Protein AF-A0A351J5S6-F1 (afdb_monomer)

Foldseek 3Di:
DVVVVVVVVVLVVVLVVLLVVQVVVLVVLQVVLVVVCVVFFDDFPDKDFDDLVLQLVVVVLQVVVQVVVLVVVLVVQLVCLCVPVPPNSDSVVSVVVSVSNVVSVVVLVVLSSVDTWMKTHTLFWIAIHDGFDLGQDPPNFGDPDGLGHTDGLLQFPDWDDDPQWIWTHGPRGTNIDRCHPVSVVCVVSNVNSNVVVVVVVVVVVVVVVVVVVVVVVVVVVVVPPD

Radius of gyration: 24.09 Å; Cα contacts (8 Å, |Δi|>4): 253; chains: 1; bounding box: 54×67×64 Å

Mean predicted aligned error: 10.76 Å

Sequence (226 aa):
MNNVVGVIQALLFTNLMLFTMFSILSFLINTFGRLRARSKASTPLFEWRPTGREWRTYLKGKSRSYLLSFLLFLAIFVVLSALFGGKEGSIWSSLTMVASLIPGVVFYVLAVILSPNKYTIYPEGITSFGWLYYNTSRKGEVITEAKVGFQPWTKFSGYQWDGDILLLKTQFAFTEIVAGQHKGRVRDLLRECLKEASKSKQRSNKQQKIESDQVNSDTGNSDQKS

Solvent-accessible surface area (backbone atoms only — not comparable to full-atom values): 12300 Å² total; per-residue (Å²): 113,71,69,60,54,51,52,52,50,50,45,51,49,53,20,49,49,53,38,48,52,56,49,50,51,20,50,50,47,33,48,54,16,48,54,53,31,66,76,68,40,70,74,71,76,46,74,50,60,37,51,71,65,55,42,42,52,54,49,59,79,37,45,68,36,42,49,51,52,49,53,50,51,50,50,53,49,48,51,50,36,64,75,68,36,68,100,74,38,45,72,65,56,46,50,50,55,54,62,56,40,46,63,24,51,51,52,46,52,48,52,46,60,75,41,58,45,38,39,36,38,31,71,51,25,40,32,28,40,49,68,76,69,82,57,52,47,98,76,81,47,69,50,83,70,77,78,52,20,56,43,50,51,82,62,45,83,48,72,50,76,58,87,48,30,42,35,36,30,43,94,71,39,66,49,75,42,72,40,41,95,43,38,66,63,53,52,57,52,48,53,52,31,50,56,50,42,52,53,51,53,54,51,52,55,50,51,54,48,52,54,54,53,48,54,54,55,57,61,62,60,61,76,77,71,127

Nearest PDB structures (foldseek):
  5mv9-assembly1_A  TM=6.446E-01  e=3.600E-02  Homo sapiens
  5ejr-assembly1_A  TM=7.137E-01  e=6.360E-02  Dictyostelium discoideum

Structure (mmCIF, N/CA/C/O backbone):
data_AF-A0A351J5S6-F1
#
_entry.id   AF-A0A351J5S6-F1
#
loop_
_atom_site.group_PDB
_atom_site.id
_atom_site.type_symbol
_atom_site.label_atom_id
_atom_site.label_alt_id
_atom_site.label_comp_id
_atom_site.label_asym_id
_atom_site.label_entity_id
_atom_site.label_seq_id
_atom_site.pdbx_PDB_ins_code
_atom_site.Cartn_x
_atom_site.Cartn_y
_atom_site.Cartn_z
_atom_site.occupancy
_atom_site.B_iso_or_equiv
_atom_site.auth_seq_id
_atom_site.auth_comp_id
_atom_site.auth_asym_id
_atom_site.auth_atom_id
_atom_site.pdbx_PDB_model_num
ATOM 1 N N . MET A 1 1 ? 33.616 -3.921 -30.711 1.00 47.75 1 MET A N 1
ATOM 2 C CA . MET A 1 1 ? 33.206 -4.590 -29.451 1.00 47.75 1 MET A CA 1
ATOM 3 C C . MET A 1 1 ? 33.126 -3.640 -28.252 1.00 47.75 1 MET A C 1
ATOM 5 O O . MET A 1 1 ? 32.153 -3.749 -27.519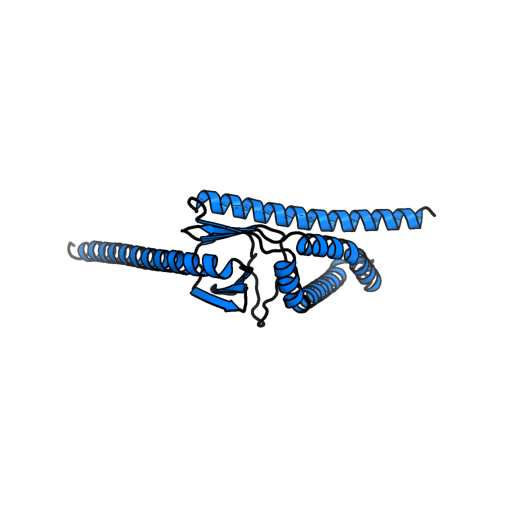 1.00 47.75 1 MET A O 1
ATOM 9 N N . ASN A 1 2 ? 34.032 -2.664 -28.084 1.00 59.91 2 ASN A N 1
ATOM 10 C CA . ASN A 1 2 ? 34.023 -1.742 -26.926 1.00 59.91 2 ASN A CA 1
ATOM 11 C C . ASN A 1 2 ? 32.751 -0.877 -26.782 1.00 59.91 2 ASN A C 1
ATOM 13 O O . ASN A 1 2 ? 32.270 -0.696 -25.668 1.00 59.91 2 ASN A O 1
ATOM 17 N N . ASN A 1 3 ? 32.145 -0.421 -27.885 1.00 67.62 3 ASN A N 1
ATOM 18 C CA . ASN A 1 3 ? 30.934 0.414 -27.816 1.00 67.62 3 ASN A CA 1
ATOM 19 C C . ASN A 1 3 ? 29.686 -0.359 -27.361 1.00 67.62 3 ASN A C 1
ATOM 21 O O . ASN A 1 3 ? 28.855 0.188 -26.648 1.00 67.62 3 ASN A O 1
ATOM 25 N N . VAL A 1 4 ? 29.561 -1.640 -27.724 1.00 69.94 4 VAL A N 1
ATOM 26 C CA . VAL A 1 4 ? 28.407 -2.469 -27.329 1.00 69.94 4 VAL A CA 1
ATOM 27 C C . VAL A 1 4 ? 28.467 -2.790 -25.836 1.00 69.94 4 VAL A C 1
ATOM 29 O O . VAL A 1 4 ? 27.462 -2.675 -25.142 1.00 69.94 4 VAL A O 1
ATOM 32 N N . VAL A 1 5 ? 29.657 -3.120 -25.323 1.00 74.44 5 VAL A N 1
ATOM 33 C CA . VAL A 1 5 ? 29.869 -3.364 -23.889 1.00 74.44 5 VAL A CA 1
ATOM 34 C C . VAL A 1 5 ? 29.606 -2.095 -23.073 1.00 74.44 5 VAL A C 1
ATOM 36 O O . VAL A 1 5 ? 28.913 -2.168 -22.061 1.00 74.44 5 VAL A O 1
ATOM 39 N N . GLY A 1 6 ? 30.073 -0.931 -23.542 1.00 71.12 6 GLY A N 1
ATOM 40 C CA . GLY A 1 6 ? 29.815 0.355 -22.886 1.00 71.12 6 GLY A CA 1
ATOM 41 C C . GLY A 1 6 ? 28.328 0.718 -22.829 1.00 71.12 6 GLY A C 1
ATOM 42 O O . GLY A 1 6 ? 27.836 1.139 -21.784 1.00 71.12 6 GLY A O 1
ATOM 43 N N . VAL A 1 7 ? 27.580 0.477 -23.912 1.00 71.69 7 VAL A N 1
ATOM 44 C CA . VAL A 1 7 ? 26.121 0.679 -23.932 1.00 71.69 7 VAL A CA 1
ATOM 45 C C . VAL A 1 7 ? 25.422 -0.273 -22.959 1.00 71.69 7 VAL A C 1
ATOM 47 O O . VAL A 1 7 ? 24.596 0.170 -22.168 1.00 71.69 7 VAL A O 1
ATOM 50 N N . ILE A 1 8 ? 25.775 -1.562 -22.947 1.00 74.94 8 ILE A N 1
ATOM 51 C CA . ILE A 1 8 ? 25.185 -2.540 -22.017 1.00 74.94 8 ILE A CA 1
ATOM 52 C C . ILE A 1 8 ? 25.457 -2.152 -20.555 1.00 74.94 8 ILE A C 1
ATOM 54 O O . ILE A 1 8 ? 24.548 -2.213 -19.728 1.00 74.94 8 ILE A O 1
ATOM 58 N N . GLN A 1 9 ? 26.677 -1.713 -20.234 1.00 75.06 9 GLN A N 1
ATOM 59 C CA . GLN A 1 9 ? 27.033 -1.248 -18.890 1.00 75.06 9 GLN A CA 1
ATOM 60 C C . GLN A 1 9 ? 26.247 -0.001 -18.481 1.00 75.06 9 GLN A C 1
ATOM 62 O O . GLN A 1 9 ? 25.715 0.036 -17.372 1.00 75.06 9 GLN A O 1
ATOM 67 N N . ALA A 1 10 ? 26.123 0.986 -19.373 1.00 74.94 10 ALA A N 1
ATOM 68 C CA . ALA A 1 10 ? 25.328 2.182 -19.116 1.00 74.94 10 ALA A CA 1
ATOM 69 C C . ALA A 1 10 ? 23.858 1.821 -18.850 1.00 74.94 10 ALA A C 1
ATOM 71 O O . ALA A 1 10 ? 23.283 2.268 -17.861 1.00 74.94 10 ALA A O 1
ATOM 72 N N . LEU A 1 11 ? 23.273 0.934 -19.662 1.00 75.19 11 LEU A N 1
ATOM 73 C CA . LEU A 1 11 ? 21.899 0.465 -19.480 1.00 75.19 11 LEU A CA 1
ATOM 74 C C . LEU A 1 11 ? 21.694 -0.268 -18.154 1.00 75.19 11 LEU A C 1
ATOM 76 O O . LEU A 1 11 ? 20.723 0.006 -17.445 1.00 75.19 11 LEU A O 1
ATOM 80 N N . LEU A 1 12 ? 22.599 -1.178 -17.795 1.00 79.31 12 LEU A N 1
ATOM 81 C CA . LEU A 1 12 ? 22.557 -1.877 -16.510 1.00 79.31 12 LEU A CA 1
ATOM 82 C C . LEU A 1 12 ? 22.627 -0.892 -15.343 1.00 79.31 12 LEU A C 1
ATOM 84 O O . LEU A 1 12 ? 21.813 -0.975 -14.425 1.00 79.31 12 LEU A O 1
ATOM 88 N N . PHE A 1 13 ? 23.554 0.064 -15.401 1.00 80.06 13 PHE A N 1
ATOM 89 C CA . PHE A 1 13 ? 23.731 1.064 -14.355 1.00 80.06 13 PHE A CA 1
ATOM 90 C C . PHE A 1 13 ? 22.500 1.964 -14.208 1.00 80.06 13 PHE A C 1
ATOM 92 O O . PHE A 1 13 ? 22.008 2.148 -13.097 1.00 80.06 13 PHE A O 1
ATOM 99 N N . THR A 1 14 ? 21.937 2.468 -15.309 1.00 77.44 14 THR A N 1
ATOM 100 C CA . THR A 1 14 ? 20.732 3.310 -15.274 1.00 77.44 14 THR A CA 1
ATOM 101 C C . THR A 1 14 ? 19.532 2.560 -14.693 1.00 77.44 14 THR A C 1
ATOM 103 O O . THR A 1 14 ? 18.830 3.096 -13.834 1.00 77.44 14 THR A O 1
ATOM 106 N N . ASN A 1 15 ? 19.310 1.305 -15.096 1.00 79.44 15 ASN A N 1
ATOM 107 C CA . ASN A 1 15 ? 18.216 0.494 -14.556 1.00 79.44 15 ASN A CA 1
ATOM 108 C C . ASN A 1 15 ? 18.423 0.149 -13.074 1.00 79.44 15 ASN A C 1
ATOM 110 O O . ASN A 1 15 ? 17.464 0.174 -12.300 1.00 79.44 15 ASN A O 1
ATOM 114 N N . LEU A 1 16 ? 19.666 -0.121 -12.662 1.00 81.44 16 LEU A N 1
ATOM 115 C CA . LEU A 1 16 ? 20.018 -0.350 -11.262 1.00 81.44 16 LEU A CA 1
ATOM 116 C C . LEU A 1 16 ? 19.790 0.907 -10.415 1.00 81.44 16 LEU A C 1
ATOM 118 O O . LEU A 1 16 ? 19.220 0.814 -9.328 1.00 81.44 16 LEU A O 1
ATOM 122 N N . MET A 1 17 ? 20.184 2.080 -10.914 1.00 78.50 17 MET A N 1
ATOM 123 C CA . MET A 1 17 ? 19.957 3.358 -10.238 1.00 78.50 17 MET A CA 1
ATOM 124 C C . MET A 1 17 ? 18.465 3.650 -10.104 1.00 78.50 17 MET A C 1
ATOM 126 O O . MET A 1 17 ? 18.016 3.983 -9.011 1.00 78.50 17 MET A O 1
ATOM 130 N N . LEU A 1 18 ? 17.675 3.439 -11.160 1.00 77.81 18 LEU A N 1
ATOM 131 C CA . LEU A 1 18 ? 16.223 3.614 -11.111 1.00 77.81 18 LEU A CA 1
ATOM 132 C C . LEU A 1 18 ? 15.577 2.695 -10.062 1.00 77.81 18 LEU A C 1
ATOM 134 O O . LEU A 1 18 ? 14.800 3.152 -9.220 1.00 77.81 18 LEU A O 1
ATOM 138 N N . PHE A 1 19 ? 15.935 1.408 -10.071 1.00 78.38 19 PHE A N 1
ATOM 139 C CA . PHE A 1 19 ? 15.466 0.446 -9.075 1.00 78.38 19 PHE A CA 1
ATOM 140 C C . PHE A 1 19 ? 15.864 0.864 -7.654 1.00 78.38 19 PHE A C 1
ATOM 142 O O . PHE A 1 19 ? 15.040 0.833 -6.735 1.00 78.38 19 PHE A O 1
ATOM 149 N N . THR A 1 20 ? 17.110 1.301 -7.474 1.00 79.81 20 THR A N 1
ATOM 150 C CA . THR A 1 20 ? 17.643 1.751 -6.184 1.00 79.81 20 THR A CA 1
ATOM 151 C C . THR A 1 20 ? 16.911 2.996 -5.694 1.00 79.81 20 THR A C 1
ATOM 153 O O . THR A 1 20 ? 16.506 3.038 -4.536 1.00 79.81 20 THR A O 1
ATOM 156 N N . MET A 1 21 ? 16.645 3.973 -6.563 1.00 80.88 21 MET A N 1
ATOM 157 C CA . MET A 1 21 ? 15.895 5.180 -6.212 1.00 80.88 21 MET A CA 1
ATOM 158 C C . MET A 1 21 ? 14.477 4.851 -5.743 1.00 80.88 21 MET A C 1
ATOM 160 O O . MET A 1 21 ? 14.068 5.318 -4.679 1.00 80.88 21 MET A O 1
ATOM 164 N N . PHE A 1 22 ? 13.736 4.008 -6.469 1.00 77.25 22 PHE A N 1
ATOM 165 C CA . PHE A 1 22 ? 12.393 3.609 -6.033 1.00 77.25 22 PHE A CA 1
ATOM 166 C C . PHE A 1 22 ? 12.408 2.763 -4.754 1.00 77.25 22 PHE A C 1
ATOM 168 O O . PHE A 1 22 ? 11.499 2.874 -3.924 1.00 77.25 22 PHE A O 1
ATOM 175 N N . SER A 1 23 ? 13.449 1.951 -4.564 1.00 78.25 23 SER A N 1
ATOM 176 C CA . SER A 1 23 ? 13.655 1.165 -3.345 1.00 78.25 23 SER A CA 1
ATOM 177 C C . SER A 1 23 ? 13.944 2.054 -2.138 1.00 78.25 23 SER A C 1
ATOM 179 O O . SER A 1 23 ? 13.303 1.895 -1.101 1.00 78.25 23 SER A O 1
ATOM 181 N N . ILE A 1 24 ? 14.842 3.034 -2.277 1.00 81.81 24 ILE A N 1
ATOM 182 C CA . ILE A 1 24 ? 15.153 4.021 -1.236 1.00 81.81 24 ILE A CA 1
ATOM 183 C C . ILE A 1 24 ? 13.913 4.853 -0.921 1.00 81.81 24 ILE A C 1
ATOM 185 O O . ILE A 1 24 ? 13.572 5.014 0.247 1.00 81.81 24 ILE A O 1
ATOM 189 N N . LEU A 1 25 ? 13.195 5.335 -1.937 1.00 80.88 25 LEU A N 1
ATOM 190 C CA . LEU A 1 25 ? 11.973 6.107 -1.732 1.00 80.88 25 LEU A CA 1
ATOM 191 C C . LEU A 1 25 ? 10.919 5.287 -0.975 1.00 80.88 25 LEU A C 1
ATOM 193 O O . LEU A 1 25 ? 10.346 5.768 0.004 1.00 80.88 25 LEU A O 1
ATOM 197 N N . SER A 1 26 ? 10.716 4.027 -1.369 1.00 75.88 26 SER A N 1
ATOM 198 C CA . SER A 1 26 ? 9.849 3.097 -0.641 1.00 75.88 26 SER A CA 1
ATOM 199 C C . SER A 1 26 ? 10.321 2.915 0.801 1.00 75.88 26 SER A C 1
ATOM 201 O O . SER A 1 26 ? 9.518 3.017 1.727 1.00 75.88 26 SER A O 1
ATOM 203 N N . PHE A 1 27 ? 11.615 2.683 1.025 1.00 80.25 27 PHE A N 1
ATOM 204 C CA . PHE A 1 27 ? 12.190 2.520 2.359 1.00 80.25 27 PHE A CA 1
ATOM 205 C C . PHE A 1 27 ? 11.984 3.759 3.239 1.00 80.25 27 PHE A C 1
ATOM 207 O O . PHE A 1 27 ? 11.539 3.627 4.380 1.00 80.25 27 PHE A O 1
ATOM 214 N N . LEU A 1 28 ? 12.249 4.958 2.717 1.00 78.88 28 LEU A N 1
ATOM 215 C CA . LEU A 1 28 ? 12.070 6.216 3.438 1.00 78.88 28 LEU A CA 1
ATOM 216 C C . LEU A 1 28 ? 10.604 6.419 3.818 1.00 78.88 28 LEU A C 1
ATOM 218 O O . LEU A 1 28 ? 10.308 6.646 4.988 1.00 78.88 28 LEU A O 1
ATOM 222 N N . ILE A 1 29 ? 9.675 6.252 2.873 1.00 75.44 29 ILE A N 1
ATOM 223 C CA . ILE A 1 29 ? 8.234 6.392 3.135 1.00 75.44 29 ILE A CA 1
ATOM 224 C C . ILE A 1 29 ? 7.770 5.390 4.199 1.00 75.44 29 ILE A C 1
ATOM 226 O O . ILE A 1 29 ? 7.054 5.764 5.129 1.00 75.44 29 ILE A O 1
ATOM 230 N N . ASN A 1 30 ? 8.218 4.133 4.122 1.00 76.06 30 ASN A N 1
ATOM 231 C CA . ASN A 1 30 ? 7.935 3.129 5.149 1.00 76.06 30 ASN A CA 1
ATOM 232 C C . ASN A 1 30 ? 8.512 3.515 6.514 1.00 76.06 30 ASN A C 1
ATOM 234 O O . ASN A 1 30 ? 7.840 3.359 7.533 1.00 76.06 30 ASN A O 1
ATOM 238 N N . THR A 1 31 ? 9.743 4.022 6.542 1.00 77.50 31 THR A N 1
ATOM 239 C CA . THR A 1 31 ? 10.444 4.411 7.770 1.00 77.50 31 THR A CA 1
ATOM 240 C C . THR A 1 31 ? 9.749 5.588 8.441 1.00 77.50 31 THR A C 1
ATOM 242 O O . THR A 1 31 ? 9.393 5.494 9.616 1.00 77.50 31 THR A O 1
ATOM 245 N N . PHE A 1 32 ? 9.441 6.651 7.695 1.00 75.81 32 PHE A N 1
ATOM 246 C CA . PHE A 1 32 ? 8.651 7.777 8.195 1.00 75.81 32 PHE A CA 1
ATOM 247 C C . PHE A 1 32 ? 7.249 7.343 8.627 1.00 75.81 32 PHE A C 1
ATOM 249 O O . PHE A 1 32 ? 6.774 7.749 9.688 1.00 75.81 32 PHE A O 1
ATOM 256 N N . GLY A 1 33 ? 6.609 6.462 7.856 1.00 70.56 33 GLY A N 1
ATOM 257 C CA . GLY A 1 33 ? 5.333 5.854 8.214 1.00 70.56 33 GLY A CA 1
ATOM 258 C C . GLY A 1 33 ? 5.389 5.119 9.555 1.00 70.56 33 GLY A C 1
ATOM 259 O O . GLY A 1 33 ? 4.484 5.265 10.376 1.00 70.56 33 GLY A O 1
ATOM 260 N N . ARG A 1 34 ? 6.478 4.383 9.809 1.00 73.06 34 ARG A N 1
ATOM 261 C CA . ARG A 1 34 ? 6.702 3.623 11.045 1.00 73.06 34 ARG A CA 1
ATOM 262 C C . ARG A 1 34 ? 6.996 4.528 12.233 1.00 73.06 34 ARG A C 1
ATOM 264 O O . ARG A 1 34 ? 6.462 4.293 13.312 1.00 73.06 34 ARG A O 1
ATOM 271 N N . LEU A 1 35 ? 7.821 5.554 12.040 1.00 76.62 35 LEU A N 1
ATOM 272 C CA . LEU A 1 35 ? 8.129 6.545 13.071 1.00 76.62 35 LEU A CA 1
ATOM 273 C C . LEU A 1 35 ? 6.868 7.309 13.485 1.00 76.62 35 LEU A C 1
ATOM 275 O O . LEU A 1 35 ? 6.603 7.456 14.674 1.00 76.62 35 LEU A O 1
ATOM 279 N N . ARG A 1 36 ? 6.041 7.706 12.512 1.00 70.75 36 ARG A N 1
ATOM 280 C CA . ARG A 1 36 ? 4.749 8.354 12.766 1.00 70.75 36 ARG A CA 1
ATOM 281 C C . ARG A 1 36 ? 3.747 7.430 13.457 1.00 70.75 36 ARG A C 1
ATOM 283 O O . ARG A 1 36 ? 2.967 7.914 14.266 1.00 70.75 36 ARG A O 1
ATOM 290 N N . ALA A 1 37 ? 3.760 6.130 13.151 1.00 68.69 37 ALA A N 1
ATOM 291 C CA . ALA A 1 37 ? 2.959 5.151 13.884 1.00 68.69 37 ALA A CA 1
ATOM 292 C C . ALA A 1 37 ? 3.416 5.071 15.347 1.00 68.69 37 ALA A C 1
ATOM 294 O O . ALA A 1 37 ? 2.603 5.223 16.246 1.00 68.69 37 ALA A O 1
ATOM 295 N N . ARG A 1 38 ? 4.724 4.922 15.599 1.00 71.88 38 ARG A N 1
ATOM 296 C CA . ARG A 1 38 ? 5.277 4.823 16.962 1.00 71.88 38 ARG A CA 1
ATOM 297 C C . ARG A 1 38 ? 5.012 6.051 17.827 1.00 71.88 38 ARG A C 1
ATOM 299 O O . ARG A 1 38 ? 4.860 5.903 19.029 1.00 71.88 38 ARG A O 1
ATOM 306 N N . SER A 1 39 ? 4.975 7.246 17.240 1.00 72.81 39 SER A N 1
ATOM 307 C CA . SER A 1 39 ? 4.705 8.471 17.997 1.00 72.81 39 SER A CA 1
ATOM 308 C C . SER A 1 39 ? 3.221 8.736 18.252 1.00 72.81 39 SER A C 1
ATOM 310 O O . SER A 1 39 ? 2.905 9.614 19.049 1.00 72.81 39 SER A O 1
ATOM 312 N N . LYS A 1 40 ? 2.307 8.032 17.569 1.00 68.50 40 LYS A N 1
ATOM 313 C CA . LYS A 1 40 ? 0.864 8.337 17.590 1.00 68.50 40 LYS A CA 1
ATOM 314 C C . LYS A 1 40 ? -0.044 7.159 17.919 1.00 68.50 40 LYS A C 1
ATOM 316 O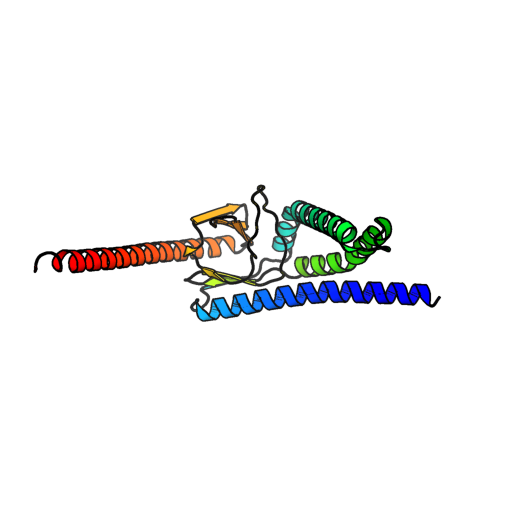 O . LYS A 1 40 ? -1.237 7.382 18.094 1.00 68.50 40 LYS A O 1
ATOM 321 N N . ALA A 1 41 ? 0.481 5.941 17.936 1.00 72.94 41 ALA A N 1
ATOM 322 C CA . ALA A 1 41 ? -0.306 4.730 18.077 1.00 72.94 41 ALA A CA 1
ATOM 323 C C . ALA A 1 41 ? 0.188 3.885 19.248 1.00 72.94 41 ALA A C 1
ATOM 325 O O . ALA A 1 41 ? 1.390 3.803 19.514 1.00 72.94 41 ALA A O 1
ATOM 326 N N . SER A 1 42 ? -0.762 3.250 19.921 1.00 74.81 42 SER A N 1
ATOM 327 C CA . SER A 1 42 ? -0.518 2.309 21.007 1.00 74.81 42 SER A CA 1
ATOM 328 C C . SER A 1 42 ? -0.143 0.919 20.465 1.00 74.81 42 SER A C 1
ATOM 330 O O . SER A 1 42 ? 0.302 0.761 19.324 1.00 74.81 42 SER A O 1
ATOM 332 N N . THR A 1 43 ? -0.251 -0.115 21.298 1.00 85.06 43 THR A N 1
ATOM 333 C CA . THR A 1 43 ? 0.066 -1.499 20.932 1.00 85.06 43 THR A CA 1
ATOM 334 C C . THR A 1 43 ? -0.790 -1.958 19.740 1.00 85.06 43 THR A C 1
ATOM 336 O O . THR A 1 43 ? -2.000 -1.721 19.730 1.00 85.06 43 THR A O 1
ATOM 339 N N . PRO A 1 44 ? -0.205 -2.619 18.721 1.00 88.75 44 PRO A N 1
ATOM 340 C CA . PRO A 1 44 ? -0.973 -3.098 17.575 1.00 88.75 44 PRO A CA 1
ATOM 341 C C . PRO A 1 44 ? -2.030 -4.127 18.002 1.00 88.75 44 PRO A C 1
ATOM 343 O O . PRO A 1 44 ? -1.721 -5.079 18.715 1.00 88.75 44 PRO A O 1
ATOM 346 N N . LEU A 1 45 ? -3.266 -3.959 17.522 1.00 91.50 45 LEU A N 1
ATOM 347 C CA . LEU A 1 45 ? -4.375 -4.890 17.774 1.00 91.50 45 LEU A CA 1
ATOM 348 C C . LEU A 1 45 ? -4.294 -6.127 16.881 1.00 91.50 45 LEU A C 1
ATOM 350 O O . LEU A 1 45 ? -4.676 -7.226 17.282 1.00 91.50 45 LEU A O 1
ATOM 354 N N . PHE A 1 46 ? -3.850 -5.939 15.637 1.00 93.56 46 PHE A N 1
ATOM 355 C CA . PHE A 1 46 ? -3.746 -7.018 14.666 1.00 93.56 46 PHE A CA 1
ATOM 356 C C . PHE A 1 46 ? -2.784 -6.667 13.537 1.00 93.56 46 PHE A C 1
ATOM 358 O O . PHE A 1 46 ? -2.793 -5.547 13.023 1.00 93.56 46 PHE A O 1
ATOM 365 N N . GLU A 1 47 ? -1.988 -7.647 13.120 1.00 93.50 47 GLU A N 1
ATOM 366 C CA . GLU A 1 47 ? -1.049 -7.533 12.010 1.00 93.50 47 GLU A CA 1
ATOM 367 C C . GLU A 1 47 ? -1.248 -8.689 11.039 1.00 93.50 47 GLU A C 1
ATOM 369 O O . GLU A 1 47 ? -1.396 -9.836 11.459 1.00 93.50 47 GLU A O 1
ATOM 374 N N . TRP A 1 48 ? -1.211 -8.408 9.738 1.00 94.25 48 TRP A N 1
ATOM 375 C CA . TRP A 1 48 ? -1.279 -9.461 8.730 1.00 94.25 48 TRP A CA 1
ATOM 376 C C . TRP A 1 48 ? -0.561 -9.084 7.438 1.00 94.25 48 TRP A C 1
ATOM 378 O O . TRP A 1 48 ? -0.212 -7.928 7.182 1.00 94.25 48 TRP A O 1
ATOM 388 N N . ARG A 1 49 ? -0.346 -10.104 6.607 1.00 92.25 49 ARG A N 1
ATOM 389 C CA . ARG A 1 49 ? 0.059 -9.972 5.210 1.00 92.25 49 ARG A CA 1
ATOM 390 C C 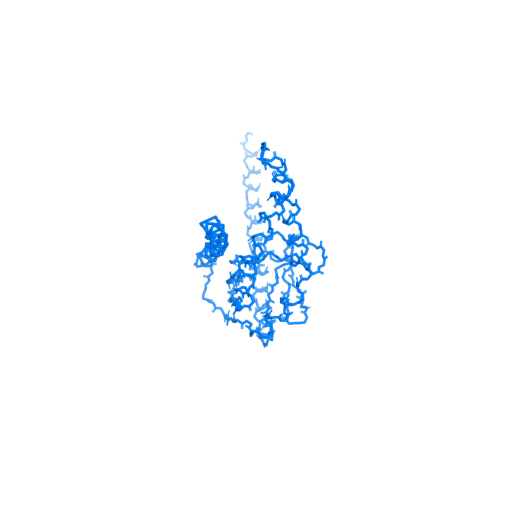. ARG A 1 49 ? -0.913 -10.782 4.359 1.00 92.25 49 ARG A C 1
ATOM 392 O O . ARG A 1 49 ? -1.204 -11.917 4.736 1.00 92.25 49 ARG A O 1
ATOM 399 N N . PRO A 1 50 ? -1.402 -10.245 3.232 1.00 89.69 50 PRO A N 1
ATOM 400 C CA . PRO A 1 50 ? -2.122 -11.051 2.261 1.00 89.69 50 PRO A CA 1
ATOM 401 C C . PRO A 1 50 ? -1.237 -12.195 1.779 1.00 89.69 50 PRO A C 1
ATOM 403 O O . PRO A 1 50 ? -0.019 -12.043 1.635 1.00 89.69 50 PRO A O 1
ATOM 406 N N . THR A 1 51 ? -1.851 -13.326 1.464 1.00 91.94 51 THR A N 1
ATOM 407 C CA . THR A 1 51 ? -1.150 -14.409 0.779 1.00 91.94 51 THR A CA 1
ATOM 408 C C . THR A 1 51 ? -0.683 -13.939 -0.601 1.00 91.94 51 THR A C 1
ATOM 410 O O . THR A 1 51 ? -1.286 -13.065 -1.233 1.00 91.94 51 THR A O 1
ATOM 413 N N . GLY A 1 52 ? 0.366 -14.566 -1.140 1.00 89.19 52 GLY A N 1
ATOM 414 C CA . GLY A 1 52 ? 0.852 -14.237 -2.484 1.00 89.19 52 GLY A CA 1
ATOM 415 C C . GLY A 1 52 ? -0.207 -14.432 -3.581 1.00 89.19 52 GLY A C 1
ATOM 416 O O . GLY A 1 52 ? -0.126 -13.808 -4.638 1.00 89.19 52 GLY A O 1
ATOM 417 N N . ARG A 1 53 ? -1.221 -15.281 -3.362 1.00 90.81 53 ARG A N 1
ATOM 418 C CA . ARG A 1 53 ? -2.348 -15.455 -4.293 1.00 90.81 53 ARG A CA 1
ATOM 419 C C . ARG A 1 53 ? -3.318 -14.274 -4.230 1.00 90.81 53 ARG A C 1
ATOM 421 O O . ARG A 1 53 ? -3.664 -13.728 -5.276 1.00 90.81 53 ARG A O 1
ATOM 428 N N . GLU A 1 54 ? -3.726 -13.867 -3.032 1.00 90.94 54 GLU A N 1
ATOM 429 C CA . GLU A 1 54 ? -4.603 -12.705 -2.818 1.00 90.94 54 GLU A CA 1
ATOM 430 C C . GLU A 1 54 ? -3.952 -11.424 -3.340 1.00 90.94 54 GLU A C 1
ATOM 432 O O . GLU A 1 54 ? -4.573 -10.660 -4.078 1.00 90.94 54 GLU A O 1
ATOM 437 N N . TRP A 1 55 ? -2.663 -11.243 -3.044 1.00 90.06 55 TRP A N 1
ATOM 438 C CA . TRP A 1 55 ? -1.883 -10.101 -3.502 1.00 90.06 55 TRP A CA 1
ATOM 439 C C . TRP A 1 55 ? -1.795 -10.023 -5.027 1.00 90.06 55 TRP A C 1
ATOM 441 O O . TRP A 1 55 ? -2.120 -8.996 -5.621 1.00 90.06 55 TRP A O 1
ATOM 451 N N . ARG A 1 56 ? -1.445 -11.133 -5.690 1.00 88.44 56 ARG A N 1
ATOM 452 C CA . ARG A 1 56 ? -1.410 -11.198 -7.160 1.00 88.44 56 ARG A CA 1
ATOM 453 C C . ARG A 1 56 ? -2.780 -10.966 -7.787 1.00 88.44 56 ARG A C 1
ATOM 455 O O . ARG A 1 56 ? -2.864 -10.329 -8.831 1.00 88.44 56 ARG A O 1
ATOM 462 N N . THR A 1 57 ? -3.849 -11.446 -7.157 1.00 88.00 57 THR A N 1
ATOM 463 C CA . THR A 1 57 ? -5.223 -11.247 -7.642 1.00 88.00 57 THR A CA 1
ATOM 464 C C . THR A 1 57 ? -5.622 -9.774 -7.555 1.00 88.00 57 THR A C 1
ATOM 466 O O . THR A 1 57 ? -6.138 -9.214 -8.524 1.00 88.00 57 THR A O 1
ATOM 469 N N . TYR A 1 58 ? -5.297 -9.121 -6.437 1.00 86.06 58 TYR A N 1
ATOM 470 C CA . TYR A 1 58 ? -5.454 -7.681 -6.260 1.00 86.06 58 TYR A CA 1
ATOM 471 C C . TYR A 1 58 ? -4.673 -6.889 -7.321 1.00 86.06 58 TYR A C 1
ATOM 473 O O . TYR A 1 58 ? -5.266 -6.073 -8.029 1.00 86.06 58 TYR A O 1
ATOM 481 N N . LEU A 1 59 ? -3.380 -7.183 -7.507 1.00 84.00 59 LEU A N 1
ATOM 482 C CA . LEU A 1 59 ? -2.541 -6.509 -8.505 1.00 84.00 59 LEU A CA 1
ATOM 483 C C . LEU A 1 59 ? -3.022 -6.754 -9.942 1.00 84.00 59 LEU A C 1
ATOM 485 O O . LEU A 1 59 ? -3.043 -5.826 -10.750 1.00 84.00 59 LEU A O 1
ATOM 489 N N . LYS A 1 60 ? -3.489 -7.966 -10.272 1.00 85.00 60 LYS A N 1
ATOM 490 C CA . LYS A 1 60 ? -4.075 -8.271 -11.588 1.00 85.00 60 LYS A CA 1
ATOM 491 C C . LYS A 1 60 ? -5.301 -7.402 -11.856 1.00 85.00 60 LYS A C 1
ATOM 493 O O . LYS A 1 60 ? -5.416 -6.825 -12.936 1.00 85.00 60 LYS A O 1
ATOM 498 N N . GLY A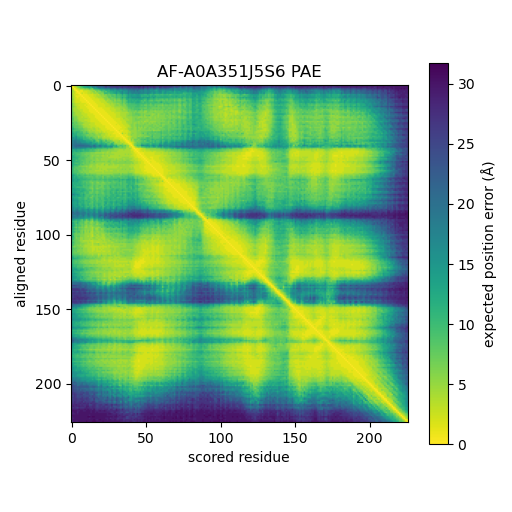 1 61 ? -6.155 -7.225 -10.847 1.00 79.19 61 GLY A N 1
ATOM 499 C CA . GLY A 1 61 ? -7.298 -6.312 -10.882 1.00 79.19 61 GLY A CA 1
ATOM 500 C C . GLY A 1 61 ? -6.936 -4.823 -10.979 1.00 79.19 61 GLY A C 1
ATOM 501 O O . GLY A 1 61 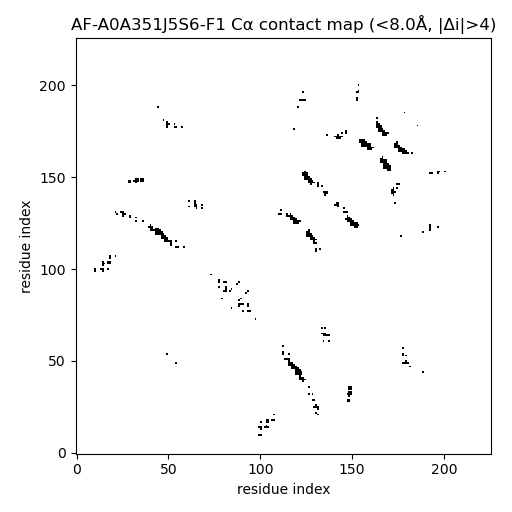? -7.841 -3.997 -11.089 1.00 79.19 61 GLY A O 1
ATOM 502 N N . LYS A 1 62 ? -5.642 -4.486 -10.927 1.00 76.44 62 LYS A N 1
ATOM 503 C CA . LYS A 1 62 ? -5.074 -3.137 -11.058 1.00 76.44 62 LYS A CA 1
ATOM 504 C C . LYS A 1 62 ? -4.155 -2.979 -12.2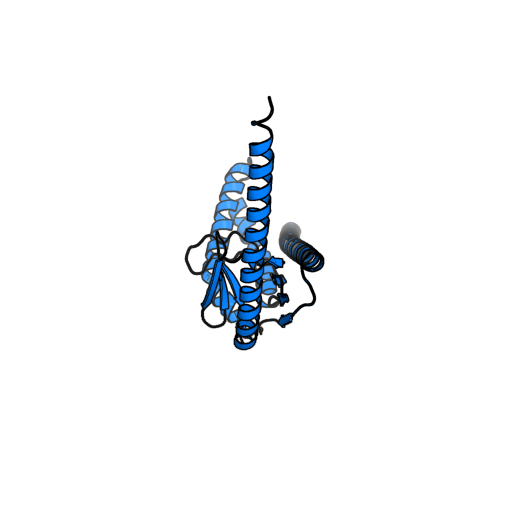71 1.00 76.44 62 LYS A C 1
ATOM 506 O O . LYS A 1 62 ? -3.711 -1.873 -12.551 1.00 76.44 62 LYS A O 1
ATOM 511 N N . SER A 1 63 ? -3.896 -4.046 -13.024 1.00 74.88 63 SER A N 1
ATOM 512 C CA . SER A 1 63 ? -2.983 -4.045 -14.178 1.00 74.88 63 SER A CA 1
ATOM 513 C C . SER A 1 63 ? -3.281 -2.937 -15.197 1.00 74.88 63 SER A C 1
ATOM 515 O O . SER A 1 63 ? -2.366 -2.235 -15.615 1.00 74.88 63 SER A O 1
ATOM 517 N N . ARG A 1 64 ? -4.558 -2.708 -15.534 1.00 73.62 64 ARG A N 1
ATOM 518 C CA . ARG A 1 64 ? -4.981 -1.626 -16.444 1.00 73.62 64 ARG A CA 1
ATOM 519 C C . ARG A 1 64 ? -4.649 -0.233 -15.898 1.00 73.62 64 ARG A C 1
ATOM 521 O O . ARG A 1 64 ? -4.167 0.614 -16.641 1.00 73.62 64 ARG A O 1
ATOM 528 N N . SER A 1 65 ? -4.888 -0.017 -14.608 1.00 69.94 65 SER A N 1
ATOM 529 C CA . SER A 1 65 ? -4.555 1.216 -13.889 1.00 69.94 65 SER A CA 1
ATOM 530 C C . SER A 1 65 ? -3.045 1.478 -13.897 1.00 69.94 65 SER A C 1
ATOM 532 O O . SER A 1 65 ? -2.616 2.582 -14.222 1.00 69.94 65 SER A O 1
ATOM 534 N N . TYR A 1 66 ? -2.232 0.448 -13.635 1.00 71.62 66 TYR A N 1
ATOM 535 C CA . TYR A 1 66 ? -0.771 0.542 -13.731 1.00 71.62 66 TYR A CA 1
ATOM 536 C C . TYR A 1 66 ? -0.294 0.847 -15.147 1.00 71.62 66 TYR A C 1
ATOM 538 O O . TYR A 1 66 ? 0.573 1.698 -15.316 1.00 71.62 66 TYR A O 1
ATOM 546 N N . LEU A 1 67 ? -0.873 0.193 -16.158 1.00 74.38 67 LEU A N 1
ATOM 547 C CA . LEU A 1 67 ? -0.533 0.444 -17.555 1.00 74.38 67 LEU A CA 1
ATOM 548 C C . LEU A 1 67 ? -0.836 1.896 -17.943 1.00 74.38 67 LEU A C 1
ATOM 550 O O . LEU A 1 67 ? 0.005 2.550 -18.544 1.00 74.38 67 LEU A O 1
ATOM 554 N N . LEU A 1 68 ? -1.996 2.428 -17.548 1.00 74.25 68 LEU A N 1
ATOM 555 C CA . LEU A 1 68 ? -2.357 3.831 -17.780 1.00 74.25 68 LEU A CA 1
ATOM 556 C C . LEU A 1 68 ? -1.405 4.800 -17.072 1.00 74.25 68 LEU A C 1
ATOM 558 O O . LEU A 1 68 ? -0.959 5.766 -17.683 1.00 74.25 68 LEU A O 1
ATOM 562 N N . SER A 1 69 ? -1.056 4.542 -15.808 1.00 70.44 69 SER A N 1
ATOM 563 C CA . SER A 1 69 ? -0.074 5.355 -15.078 1.00 70.44 69 SER A CA 1
ATOM 564 C C . SER A 1 69 ? 1.310 5.303 -15.719 1.00 70.44 69 SER A C 1
ATOM 566 O O . SER A 1 69 ? 1.988 6.323 -15.784 1.00 70.44 69 SER A O 1
ATOM 568 N N . PHE A 1 70 ? 1.712 4.138 -16.226 1.00 72.62 70 PHE A N 1
ATOM 569 C CA . PHE A 1 70 ? 2.956 3.975 -16.964 1.00 72.62 70 PHE A CA 1
ATOM 570 C C . PHE A 1 70 ? 2.928 4.766 -18.276 1.00 72.62 70 PHE A C 1
ATOM 572 O O . PHE A 1 70 ? 3.839 5.543 -18.523 1.00 72.62 70 PHE A O 1
ATOM 579 N N . LEU A 1 71 ? 1.857 4.666 -19.070 1.00 75.38 71 LEU A N 1
ATOM 580 C CA . LEU A 1 71 ? 1.679 5.458 -20.294 1.00 75.38 71 LEU A CA 1
ATOM 581 C C . LEU A 1 71 ? 1.671 6.968 -20.023 1.00 75.38 71 LEU A C 1
ATOM 583 O O . LEU A 1 71 ? 2.262 7.727 -20.785 1.00 75.38 71 LEU A O 1
ATOM 587 N N . LEU A 1 72 ? 1.049 7.410 -18.929 1.00 76.81 72 LEU A N 1
ATOM 588 C CA . LEU A 1 72 ? 1.066 8.815 -18.526 1.00 76.81 72 LEU A CA 1
ATOM 589 C C . LEU A 1 72 ? 2.478 9.269 -18.141 1.00 76.81 72 LEU A C 1
ATOM 591 O O . LEU A 1 72 ? 2.915 10.333 -18.569 1.00 76.81 72 LEU A O 1
ATOM 595 N N . PHE A 1 73 ? 3.201 8.459 -17.366 1.00 73.06 73 PHE A N 1
ATOM 596 C CA . PHE A 1 73 ? 4.595 8.731 -17.026 1.00 73.06 73 PHE A CA 1
ATOM 597 C C . PHE A 1 73 ? 5.464 8.823 -18.285 1.00 73.06 73 PHE A C 1
ATOM 599 O O . PHE A 1 73 ? 6.237 9.766 -18.418 1.00 73.06 73 PHE A O 1
ATOM 606 N N . LEU A 1 74 ? 5.282 7.900 -19.235 1.00 73.19 74 LEU A N 1
ATOM 607 C CA . LEU A 1 74 ? 5.950 7.928 -20.535 1.00 73.19 74 LEU A CA 1
ATOM 608 C C . LEU A 1 74 ? 5.648 9.222 -21.295 1.00 73.19 74 LEU A C 1
ATOM 610 O O . LEU A 1 74 ? 6.571 9.871 -21.775 1.00 73.19 74 LEU A O 1
ATOM 614 N N . ALA A 1 75 ? 4.377 9.622 -21.373 1.00 75.94 75 ALA A N 1
ATOM 615 C CA . ALA A 1 75 ? 3.969 10.846 -22.053 1.00 75.94 75 ALA A CA 1
ATOM 616 C C . ALA A 1 75 ? 4.594 12.093 -21.408 1.00 75.94 75 ALA A C 1
ATOM 618 O O . ALA A 1 75 ? 5.179 12.915 -22.110 1.00 75.94 75 ALA A O 1
ATOM 619 N N . ILE A 1 76 ? 4.538 12.205 -20.076 1.00 77.06 76 ILE A N 1
ATOM 620 C CA . ILE A 1 76 ? 5.171 13.302 -19.329 1.00 77.06 76 ILE A CA 1
ATOM 621 C C . ILE A 1 76 ? 6.675 13.316 -19.588 1.00 77.06 76 ILE A C 1
ATOM 623 O O . ILE A 1 76 ? 7.242 14.368 -19.857 1.00 77.06 76 ILE A O 1
ATOM 627 N N . PHE A 1 77 ? 7.325 12.158 -19.538 1.00 71.81 77 PHE A N 1
ATOM 628 C CA . PHE A 1 77 ? 8.761 12.056 -19.741 1.00 71.81 77 PHE A CA 1
ATOM 629 C C . PHE A 1 77 ? 9.178 12.453 -21.160 1.00 71.81 77 PHE A C 1
ATOM 631 O O . PHE A 1 77 ? 10.157 13.178 -21.322 1.00 71.81 77 PHE A O 1
ATOM 638 N N . VAL A 1 78 ? 8.427 12.041 -22.186 1.00 71.81 78 VAL A N 1
ATOM 639 C CA . VAL A 1 78 ? 8.655 12.467 -23.576 1.00 71.81 78 VAL A CA 1
ATOM 640 C C . VAL A 1 78 ? 8.488 13.980 -23.711 1.00 71.81 78 VAL A C 1
ATOM 642 O O . VAL A 1 78 ? 9.343 14.625 -24.311 1.00 71.81 78 VAL A O 1
ATOM 645 N N . VAL A 1 79 ? 7.446 14.561 -23.107 1.00 75.56 79 VAL A N 1
ATOM 646 C CA . VAL A 1 79 ? 7.223 16.016 -23.108 1.00 75.56 79 VAL A CA 1
ATOM 647 C C . VAL A 1 79 ? 8.362 16.749 -22.397 1.00 75.56 79 VAL A C 1
ATOM 649 O O . VAL A 1 79 ? 8.915 17.692 -22.951 1.00 75.56 79 VAL A O 1
ATOM 652 N N . LEU A 1 80 ? 8.771 16.301 -21.207 1.00 72.62 80 LEU A N 1
ATOM 653 C CA . LEU A 1 80 ? 9.898 16.886 -20.475 1.00 72.62 80 LEU A CA 1
ATOM 654 C C . LEU A 1 80 ? 11.208 16.763 -21.262 1.00 72.62 80 LEU A C 1
ATOM 656 O O . LEU A 1 80 ? 11.967 17.722 -21.334 1.00 72.62 80 LEU A O 1
ATOM 660 N N . SER A 1 81 ? 11.457 15.621 -21.901 1.00 66.62 81 SER A N 1
ATOM 661 C CA . SER A 1 81 ? 12.656 15.424 -22.724 1.00 66.62 81 SER A CA 1
ATOM 662 C C . SER A 1 81 ? 12.646 16.329 -23.959 1.00 66.62 81 SER A C 1
ATOM 664 O O . SER A 1 81 ? 13.681 16.878 -24.318 1.00 66.62 81 SER A O 1
ATOM 666 N N . ALA A 1 82 ? 11.480 16.554 -24.572 1.00 67.69 82 ALA A N 1
ATOM 667 C CA . ALA A 1 82 ? 11.326 17.497 -25.678 1.00 67.69 82 ALA A CA 1
ATOM 668 C C . ALA A 1 82 ? 11.508 18.963 -25.237 1.00 67.69 82 ALA A C 1
ATOM 670 O O . ALA A 1 82 ? 12.052 19.763 -25.992 1.00 67.69 82 ALA A O 1
ATOM 671 N N . LEU A 1 83 ? 11.083 19.315 -24.018 1.00 70.88 83 LEU A N 1
ATOM 672 C CA . LEU A 1 83 ? 11.197 20.673 -23.471 1.00 70.88 83 LEU A CA 1
ATOM 673 C C . LEU A 1 83 ? 12.608 21.005 -22.960 1.00 70.88 83 LEU A C 1
ATOM 675 O O . LEU A 1 83 ? 13.045 22.146 -23.083 1.00 70.88 83 LEU A O 1
ATOM 679 N N . PHE A 1 84 ? 13.318 20.029 -22.387 1.00 68.44 84 PHE A N 1
ATOM 680 C CA . PHE A 1 84 ? 14.592 20.244 -21.686 1.00 68.44 84 PHE A CA 1
ATOM 681 C C . PHE A 1 84 ? 15.804 19.558 -22.346 1.00 68.44 84 PHE A C 1
ATOM 683 O O . PHE A 1 84 ? 16.924 19.711 -21.865 1.00 68.44 84 PHE A O 1
ATOM 690 N N . GLY A 1 85 ? 15.618 18.816 -23.443 1.00 61.09 85 GLY A N 1
ATOM 691 C CA . GLY A 1 85 ? 16.654 17.973 -24.062 1.00 61.09 85 GLY A CA 1
ATOM 692 C C . GLY A 1 85 ? 17.734 18.689 -24.886 1.00 61.09 85 GLY A C 1
ATOM 693 O O . GLY A 1 85 ? 18.675 18.042 -25.340 1.00 61.09 85 GLY A O 1
ATOM 694 N N . GLY A 1 86 ? 17.642 20.007 -25.094 1.00 63.25 86 GLY A N 1
ATOM 695 C CA . GLY A 1 86 ? 18.651 20.774 -25.840 1.00 63.25 86 GLY A CA 1
ATOM 696 C C . GLY A 1 86 ? 18.855 20.306 -27.295 1.00 63.25 86 GLY A C 1
ATOM 697 O O . GLY A 1 86 ? 17.970 19.708 -27.902 1.00 63.25 86 GLY A O 1
ATOM 698 N N . LYS A 1 87 ? 20.036 20.579 -27.877 1.00 53.88 87 LYS A N 1
ATOM 699 C CA . LYS A 1 87 ? 20.367 20.274 -29.291 1.00 53.88 87 LYS A CA 1
ATOM 700 C C . LYS A 1 87 ? 20.466 18.771 -29.623 1.00 53.88 87 LYS A C 1
ATOM 702 O O . LYS A 1 87 ? 20.447 18.426 -30.799 1.00 53.88 87 LYS A O 1
ATOM 707 N N . GLU A 1 88 ? 20.536 17.891 -28.622 1.00 55.44 88 GLU A N 1
ATOM 708 C CA . GLU A 1 88 ? 20.587 16.422 -28.782 1.00 55.44 88 GLU A CA 1
ATOM 709 C C . GLU A 1 88 ? 19.245 15.728 -28.456 1.00 55.44 88 GLU A C 1
ATOM 711 O O . GLU A 1 88 ? 19.099 14.505 -28.587 1.00 55.44 88 GLU A O 1
ATOM 716 N N . GLY A 1 89 ? 18.234 16.511 -28.062 1.00 57.19 89 GLY A N 1
ATOM 717 C CA . GLY A 1 89 ? 16.890 16.071 -27.692 1.00 57.19 89 GLY A CA 1
ATOM 718 C C . GLY A 1 89 ? 16.030 15.684 -28.891 1.00 57.19 89 GLY A C 1
ATOM 719 O O . GLY A 1 89 ? 14.968 16.256 -29.116 1.00 57.19 89 GLY A O 1
ATOM 720 N N . SER A 1 90 ? 16.474 14.714 -29.689 1.00 67.56 90 SER A N 1
ATOM 721 C CA . SER A 1 90 ? 15.602 14.108 -30.692 1.00 67.56 90 SER A CA 1
ATOM 722 C C . SER A 1 90 ? 14.516 13.259 -30.012 1.00 67.56 90 SER A C 1
ATOM 724 O O . SER A 1 90 ? 14.731 12.620 -28.976 1.00 67.56 90 SER A O 1
ATOM 726 N N . ILE A 1 91 ? 13.333 13.193 -30.619 1.00 67.31 91 ILE A N 1
ATOM 727 C CA . ILE A 1 91 ? 12.253 12.301 -30.164 1.00 67.31 91 ILE A CA 1
ATOM 728 C C . ILE A 1 91 ? 12.742 10.841 -30.116 1.00 67.31 91 ILE A C 1
ATOM 730 O O . ILE A 1 91 ? 12.403 10.099 -29.196 1.00 67.31 91 ILE A O 1
ATOM 734 N N . TRP A 1 92 ? 13.607 10.449 -31.056 1.00 68.75 92 TRP A N 1
ATOM 735 C CA . TRP A 1 92 ? 14.202 9.114 -31.133 1.00 68.75 92 TRP A CA 1
ATOM 736 C C . TRP A 1 92 ? 15.150 8.795 -29.972 1.00 68.75 92 TRP A C 1
ATOM 738 O O . TRP A 1 92 ? 15.084 7.693 -29.424 1.00 68.75 92 TRP A O 1
ATOM 748 N N . SER A 1 93 ? 15.992 9.740 -29.544 1.00 68.00 93 SER A N 1
ATOM 749 C CA . SER A 1 93 ? 16.868 9.548 -28.378 1.00 68.00 93 SER A CA 1
ATOM 750 C C . SER A 1 93 ? 16.053 9.452 -27.085 1.00 68.00 93 SER A C 1
ATOM 752 O O . SER A 1 93 ? 16.330 8.597 -26.244 1.00 68.00 93 SER A O 1
ATOM 754 N N . SER A 1 94 ? 14.971 10.227 -26.981 1.00 68.12 94 SER A N 1
ATOM 755 C CA . SER A 1 94 ? 14.026 10.165 -25.858 1.00 68.12 94 SER A CA 1
ATOM 756 C C . SER A 1 94 ? 13.270 8.830 -25.810 1.00 68.12 94 SER A C 1
ATOM 758 O O . SER A 1 94 ? 13.194 8.204 -24.755 1.00 68.12 94 SER A O 1
ATOM 760 N N . LEU A 1 95 ? 12.780 8.336 -26.953 1.00 70.19 95 LEU A N 1
ATOM 761 C CA . LEU A 1 95 ? 12.158 7.010 -27.088 1.00 70.19 95 LEU A CA 1
ATOM 762 C C . LEU A 1 95 ? 13.122 5.878 -26.727 1.00 70.19 95 LEU A C 1
ATOM 764 O O . LEU A 1 95 ? 12.736 4.935 -26.039 1.00 70.19 95 LEU A O 1
ATOM 768 N N . THR A 1 96 ? 14.378 5.980 -27.161 1.00 71.69 96 THR A N 1
ATOM 769 C CA . THR A 1 96 ? 15.406 4.971 -26.876 1.00 71.69 96 THR A CA 1
ATOM 770 C C . THR A 1 96 ? 15.746 4.945 -25.387 1.00 71.69 96 THR A C 1
ATOM 772 O O . THR A 1 96 ? 15.806 3.871 -24.794 1.00 71.69 96 THR A O 1
ATOM 775 N N . MET A 1 97 ? 15.892 6.115 -24.754 1.00 70.25 97 MET A N 1
ATOM 776 C CA . MET A 1 97 ? 16.085 6.227 -23.307 1.00 70.25 97 MET A CA 1
ATOM 777 C C . MET A 1 97 ? 14.890 5.654 -22.540 1.00 70.25 97 MET A C 1
ATOM 779 O O . MET A 1 97 ? 15.061 4.877 -21.614 1.00 70.25 97 MET A O 1
ATOM 783 N N . VAL A 1 98 ? 13.669 5.966 -22.960 1.00 71.50 98 VAL A N 1
ATOM 784 C CA . VAL A 1 98 ? 12.448 5.419 -22.364 1.00 71.50 98 VAL A CA 1
ATOM 785 C C . VAL A 1 98 ? 12.391 3.893 -22.455 1.00 71.50 98 VAL A C 1
ATOM 787 O O . VAL A 1 98 ? 12.151 3.219 -21.452 1.00 71.50 98 VAL A O 1
ATOM 790 N N . ALA A 1 99 ? 12.619 3.343 -23.650 1.00 75.00 99 ALA A N 1
ATOM 791 C CA . ALA A 1 99 ? 12.604 1.903 -23.875 1.00 75.00 99 ALA A CA 1
ATOM 792 C C . ALA A 1 99 ? 13.657 1.200 -23.012 1.00 75.00 99 ALA A C 1
ATOM 794 O O . ALA A 1 99 ? 13.440 0.092 -22.520 1.00 75.00 99 ALA A O 1
ATOM 795 N N . SER A 1 100 ? 14.778 1.875 -22.772 1.00 74.50 100 SER A N 1
ATOM 796 C CA . SER A 1 100 ? 15.869 1.333 -21.987 1.00 74.50 100 SER A CA 1
ATOM 797 C C . SER A 1 100 ? 15.615 1.310 -20.477 1.00 74.50 100 SER A C 1
ATOM 799 O O . SER A 1 100 ? 16.271 0.534 -19.788 1.00 74.50 100 SER A O 1
ATOM 801 N N . LEU A 1 101 ? 14.633 2.068 -19.969 1.00 74.88 101 LEU A N 1
ATOM 802 C CA . LEU A 1 101 ? 14.186 2.035 -18.566 1.00 74.88 101 LEU A CA 1
ATOM 803 C C . LEU A 1 101 ? 13.172 0.916 -18.275 1.00 74.88 101 LEU A C 1
ATOM 805 O O . LEU A 1 101 ? 12.900 0.614 -17.109 1.00 74.88 101 LEU A O 1
ATOM 809 N N . ILE A 1 102 ? 12.598 0.293 -19.314 1.00 77.81 102 ILE A N 1
ATOM 810 C CA . ILE A 1 102 ? 11.590 -0.771 -19.171 1.00 77.81 102 ILE A CA 1
ATOM 811 C C . ILE A 1 102 ? 12.089 -1.915 -18.272 1.00 77.81 102 ILE A C 1
ATOM 813 O O . ILE A 1 102 ? 11.338 -2.297 -17.372 1.00 77.81 102 ILE A O 1
ATOM 817 N N . PRO A 1 103 ? 13.319 -2.452 -18.426 1.00 80.31 103 PRO A N 1
ATOM 818 C CA . PRO A 1 103 ? 13.800 -3.536 -17.573 1.00 80.31 103 PRO A CA 1
ATOM 819 C C . PRO A 1 103 ? 13.778 -3.185 -16.080 1.00 80.31 103 PRO A C 1
ATOM 821 O O . PRO A 1 103 ? 13.299 -3.975 -15.271 1.00 80.31 103 PRO A O 1
ATOM 824 N N . GLY A 1 104 ? 14.232 -1.990 -15.700 1.00 76.25 104 GLY A N 1
ATOM 825 C CA . GLY A 1 104 ? 14.265 -1.518 -14.315 1.00 76.25 104 GLY A CA 1
ATOM 826 C C . GLY A 1 104 ? 12.866 -1.359 -13.727 1.00 76.25 104 GLY A C 1
ATOM 827 O O . GLY A 1 104 ? 12.616 -1.774 -12.593 1.00 76.25 104 GLY A O 1
ATOM 828 N N . VAL A 1 105 ? 11.921 -0.849 -14.522 1.00 76.94 105 VAL A N 1
ATOM 829 C CA . VAL A 1 105 ? 10.502 -0.797 -14.139 1.00 76.94 105 VAL A CA 1
ATOM 830 C C . VAL A 1 105 ? 9.933 -2.205 -13.958 1.00 76.94 105 VAL A C 1
ATOM 832 O O . VAL A 1 105 ? 9.242 -2.456 -12.972 1.00 76.94 105 VAL A O 1
ATOM 835 N N . VAL A 1 106 ? 10.254 -3.147 -14.849 1.00 80.69 106 VAL A N 1
ATOM 836 C CA . VAL A 1 106 ? 9.827 -4.551 -14.734 1.00 80.69 106 VAL A CA 1
ATOM 837 C C . VAL A 1 106 ? 10.379 -5.189 -13.460 1.00 80.69 106 VAL A C 1
ATOM 839 O O . VAL A 1 106 ? 9.612 -5.805 -12.723 1.00 80.69 106 VAL A O 1
ATOM 842 N N . PHE A 1 107 ? 11.663 -5.002 -13.141 1.00 81.25 107 PHE A N 1
ATOM 843 C CA . PHE A 1 107 ? 12.249 -5.500 -11.891 1.00 81.25 107 PHE A CA 1
ATOM 844 C C . PHE A 1 107 ? 11.567 -4.911 -10.656 1.00 81.25 107 PHE A C 1
ATOM 846 O O . PHE A 1 107 ? 11.265 -5.643 -9.713 1.00 81.25 107 PHE A O 1
ATOM 853 N N . TYR A 1 108 ? 11.261 -3.613 -10.673 1.00 79.38 108 TYR A N 1
ATOM 854 C CA . TYR A 1 108 ? 10.519 -2.979 -9.589 1.00 79.38 108 TYR A CA 1
ATOM 855 C C . TYR A 1 108 ? 9.111 -3.571 -9.441 1.00 79.38 108 TYR A C 1
ATOM 857 O O . TYR A 1 108 ? 8.705 -3.951 -8.345 1.00 79.38 108 TYR A O 1
ATOM 865 N N . VAL A 1 109 ? 8.377 -3.730 -10.546 1.00 80.44 109 VAL A N 1
ATOM 866 C CA . VAL A 1 109 ? 7.042 -4.347 -10.550 1.00 80.44 109 VAL A CA 1
ATOM 867 C C . VAL A 1 109 ? 7.097 -5.791 -10.051 1.00 80.44 109 VAL A C 1
ATOM 869 O O . VAL A 1 109 ? 6.240 -6.192 -9.264 1.00 80.44 109 VAL A O 1
ATOM 872 N N . LEU A 1 110 ? 8.114 -6.564 -10.438 1.00 83.62 110 LEU A N 1
ATOM 873 C CA . LEU A 1 110 ? 8.339 -7.909 -9.909 1.00 83.62 110 LEU A CA 1
ATOM 874 C C . LEU A 1 110 ? 8.573 -7.880 -8.395 1.00 83.62 110 LEU A C 1
ATOM 876 O O . LEU A 1 110 ? 7.968 -8.677 -7.682 1.00 83.62 110 LEU A O 1
ATOM 880 N N . ALA A 1 111 ? 9.361 -6.932 -7.882 1.00 83.06 111 ALA A N 1
ATOM 881 C CA . ALA A 1 111 ? 9.551 -6.762 -6.442 1.00 83.06 111 ALA A CA 1
ATOM 882 C C . ALA A 1 111 ? 8.226 -6.455 -5.714 1.00 83.06 111 ALA A C 1
ATOM 884 O O . ALA A 1 111 ? 7.958 -7.040 -4.661 1.00 83.06 111 ALA A O 1
ATOM 885 N N . VAL A 1 112 ? 7.355 -5.622 -6.302 1.00 82.31 112 VAL A N 1
ATOM 886 C CA . VAL A 1 112 ? 5.998 -5.373 -5.778 1.00 82.31 112 VAL A CA 1
ATOM 887 C C . VAL A 1 112 ? 5.151 -6.647 -5.800 1.00 82.31 112 VAL A C 1
ATOM 889 O O . VAL A 1 112 ? 4.495 -6.961 -4.811 1.00 82.31 112 VAL A O 1
ATOM 892 N N . ILE A 1 113 ? 5.162 -7.405 -6.900 1.00 83.75 113 ILE A N 1
ATOM 893 C CA . ILE A 1 113 ? 4.384 -8.646 -7.051 1.00 83.75 113 ILE A CA 1
ATOM 894 C C . ILE A 1 113 ? 4.812 -9.709 -6.034 1.00 83.75 113 ILE A C 1
ATOM 896 O O . ILE A 1 113 ? 3.965 -10.429 -5.502 1.00 83.75 113 ILE A O 1
ATOM 900 N N . LEU A 1 114 ? 6.113 -9.817 -5.773 1.00 86.69 114 LEU A N 1
ATOM 901 C CA . LEU A 1 114 ? 6.689 -10.848 -4.911 1.00 86.69 114 LEU A CA 1
ATOM 902 C C . LEU A 1 114 ? 6.618 -10.503 -3.420 1.00 86.69 114 LEU A C 1
ATOM 904 O O . LEU A 1 114 ? 6.765 -11.395 -2.588 1.00 86.69 114 LEU A O 1
ATOM 908 N N . SER A 1 115 ? 6.366 -9.240 -3.071 1.00 85.88 115 SER A N 1
ATOM 909 C CA . SER A 1 115 ? 6.372 -8.772 -1.685 1.00 85.88 115 SER A CA 1
ATOM 910 C C . SER A 1 115 ? 5.032 -8.131 -1.306 1.00 85.88 115 SER A C 1
ATOM 912 O O . SER A 1 115 ? 4.842 -6.926 -1.496 1.00 85.88 115 SER A O 1
ATOM 914 N N . PRO A 1 116 ? 4.087 -8.922 -0.761 1.00 86.88 116 PRO A N 1
ATOM 915 C CA . PRO A 1 116 ? 2.828 -8.403 -0.246 1.00 86.88 116 PRO A CA 1
ATOM 916 C C . PRO A 1 116 ? 3.041 -7.377 0.867 1.00 86.88 116 PRO A C 1
ATOM 918 O O . PRO A 1 116 ? 3.881 -7.561 1.755 1.00 86.88 116 PRO A O 1
ATOM 921 N N . ASN A 1 117 ? 2.218 -6.328 0.863 1.00 87.38 117 ASN A N 1
ATOM 922 C CA . ASN A 1 117 ? 2.234 -5.334 1.930 1.00 87.38 117 ASN A CA 1
ATOM 923 C C . ASN A 1 117 ? 1.855 -5.960 3.282 1.00 87.38 117 ASN A C 1
ATOM 925 O O . ASN A 1 117 ? 0.960 -6.801 3.379 1.00 87.38 117 ASN A O 1
ATOM 929 N N . LYS A 1 118 ? 2.513 -5.496 4.346 1.00 89.19 118 LYS A N 1
ATOM 930 C CA . LYS A 1 118 ? 2.110 -5.741 5.730 1.00 89.19 118 LYS A CA 1
ATOM 931 C C . LYS A 1 118 ? 1.118 -4.671 6.159 1.00 89.19 118 LYS A C 1
ATOM 933 O O . LYS A 1 118 ? 1.398 -3.484 6.022 1.00 89.19 118 LYS A O 1
ATOM 938 N N . TYR A 1 119 ? 0.007 -5.095 6.736 1.00 90.62 119 TYR A N 1
ATOM 939 C CA . TYR A 1 119 ? -0.984 -4.210 7.327 1.00 90.62 119 TYR A CA 1
ATOM 940 C C . TYR A 1 119 ? -1.002 -4.388 8.842 1.00 90.62 119 TYR A C 1
ATOM 942 O O . TYR A 1 119 ? -0.864 -5.506 9.342 1.00 90.62 119 TYR A O 1
ATOM 950 N N . THR A 1 120 ? -1.179 -3.281 9.559 1.00 90.44 120 THR A N 1
ATOM 951 C CA . THR A 1 120 ? -1.292 -3.263 11.019 1.00 90.44 120 THR A CA 1
ATOM 952 C C . THR A 1 120 ? -2.438 -2.346 11.433 1.00 90.44 120 THR A C 1
ATOM 954 O O . THR A 1 120 ? -2.468 -1.178 11.042 1.00 90.44 120 THR A O 1
ATOM 957 N N . ILE A 1 121 ? -3.362 -2.867 12.238 1.00 90.94 121 ILE A N 1
ATOM 958 C CA . ILE A 1 121 ? -4.450 -2.118 12.875 1.00 90.94 121 ILE A CA 1
ATOM 959 C C . ILE A 1 121 ? -4.026 -1.719 14.287 1.00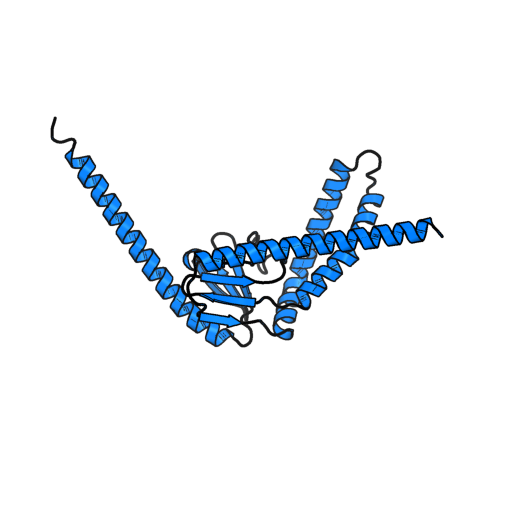 90.94 121 ILE A C 1
ATOM 961 O O . ILE A 1 121 ? -3.557 -2.551 15.065 1.00 90.94 121 ILE A O 1
ATOM 965 N N . TYR A 1 122 ? -4.259 -0.454 14.610 1.00 90.94 122 TYR A N 1
ATOM 966 C CA . TYR A 1 122 ? -4.118 0.145 15.929 1.00 90.94 122 TYR A CA 1
ATOM 967 C C . TYR A 1 122 ? -5.481 0.681 16.397 1.00 90.94 122 TYR A C 1
ATOM 969 O O . TYR A 1 122 ? -6.356 0.941 15.557 1.00 90.94 122 TYR A O 1
ATOM 977 N N . PRO A 1 123 ? -5.675 0.916 17.704 1.00 89.19 123 PRO A N 1
ATOM 978 C CA . PRO A 1 123 ? -6.866 1.608 18.194 1.00 89.19 123 PRO A CA 1
ATOM 979 C C . PRO A 1 123 ? -7.033 2.999 17.568 1.00 89.19 123 PRO A C 1
ATOM 981 O O . PRO A 1 123 ? -8.150 3.428 17.302 1.00 89.19 123 PRO A O 1
ATOM 984 N N . GLU A 1 124 ? -5.930 3.690 17.258 1.00 89.12 124 GLU A N 1
ATOM 985 C CA . GLU A 1 124 ? -5.931 5.070 16.754 1.00 89.12 124 GLU A CA 1
ATOM 986 C C . GLU A 1 124 ? -5.934 5.172 15.223 1.00 89.12 124 GLU A C 1
ATOM 988 O O . GLU A 1 124 ? -6.327 6.203 14.666 1.00 89.12 124 GLU A O 1
ATOM 993 N N . GLY A 1 125 ? -5.495 4.127 14.520 1.00 89.38 125 GLY A N 1
ATOM 994 C CA . GLY A 1 125 ? -5.425 4.143 13.064 1.00 89.38 125 GLY A CA 1
ATOM 995 C C . GLY A 1 125 ? -5.002 2.829 12.427 1.00 89.38 125 GLY A C 1
ATOM 996 O O . GLY A 1 125 ? -4.954 1.775 13.053 1.00 89.38 125 GLY A O 1
ATOM 997 N N . ILE A 1 126 ? -4.652 2.908 11.151 1.00 88.81 126 ILE A N 1
ATOM 998 C CA . ILE A 1 126 ? -4.147 1.788 10.365 1.00 88.81 126 ILE A CA 1
ATOM 999 C C . ILE A 1 126 ? -2.853 2.173 9.672 1.00 88.81 126 ILE A C 1
ATOM 1001 O O . ILE A 1 126 ? -2.685 3.304 9.214 1.00 88.81 126 ILE A O 1
ATOM 1005 N N . THR A 1 127 ? -1.951 1.208 9.560 1.00 87.44 127 THR A N 1
ATOM 1006 C CA . THR A 1 127 ? -0.713 1.357 8.806 1.00 87.44 127 THR A CA 1
ATOM 1007 C C . THR A 1 127 ? -0.597 0.276 7.747 1.00 87.44 127 THR A C 1
ATOM 1009 O O . THR A 1 127 ? -0.960 -0.879 7.960 1.00 87.44 127 THR A O 1
ATOM 1012 N N . SER A 1 128 ? -0.042 0.663 6.605 1.00 86.12 128 SER A N 1
ATOM 1013 C CA . SER A 1 128 ? 0.397 -0.224 5.533 1.00 86.12 128 SER A CA 1
ATOM 1014 C C . SER A 1 128 ? 1.897 -0.022 5.337 1.00 86.12 128 SER A C 1
ATOM 1016 O O . SER A 1 128 ? 2.359 1.116 5.248 1.00 86.12 128 SER A O 1
ATOM 1018 N N . PHE A 1 129 ? 2.653 -1.114 5.300 1.00 83.50 129 PHE A N 1
ATOM 1019 C CA . PHE A 1 129 ? 4.087 -1.137 5.042 1.00 83.50 129 PHE A CA 1
ATOM 1020 C C . PHE A 1 129 ? 4.371 -2.020 3.832 1.00 83.50 129 PHE A C 1
ATOM 1022 O O . PHE A 1 129 ? 3.937 -3.169 3.784 1.00 83.50 129 PHE A O 1
ATOM 1029 N N . GLY A 1 130 ? 5.127 -1.518 2.868 1.00 80.06 130 GLY A N 1
ATOM 1030 C CA . GLY A 1 130 ? 5.483 -2.273 1.673 1.00 80.06 130 GLY A CA 1
ATOM 1031 C C . GLY A 1 130 ? 5.992 -1.380 0.556 1.00 80.06 130 GLY A C 1
ATOM 1032 O O . GLY A 1 130 ? 6.317 -0.215 0.777 1.00 80.06 130 GLY A O 1
ATOM 1033 N N . TRP A 1 131 ? 6.084 -1.929 -0.647 1.00 74.44 131 TRP A N 1
ATOM 1034 C CA . TRP A 1 131 ? 6.574 -1.172 -1.792 1.00 74.44 131 TRP A CA 1
ATOM 1035 C C . TRP A 1 131 ? 5.626 -0.029 -2.146 1.00 74.44 131 TRP A C 1
ATOM 1037 O O . TRP A 1 131 ? 4.402 -0.175 -2.080 1.00 74.44 131 TRP A O 1
ATOM 1047 N N . LEU A 1 132 ? 6.189 1.115 -2.539 1.00 68.25 132 LEU A N 1
ATOM 1048 C CA . LEU A 1 132 ? 5.393 2.199 -3.089 1.00 68.25 132 LEU A CA 1
ATOM 1049 C C . LEU A 1 132 ? 4.878 1.758 -4.458 1.00 68.25 132 LEU A C 1
ATOM 1051 O O . LEU A 1 132 ? 5.655 1.419 -5.346 1.00 68.25 132 LEU A O 1
ATOM 1055 N N . TYR A 1 133 ? 3.574 1.791 -4.667 1.00 66.81 133 TYR A N 1
ATOM 1056 C CA . TYR A 1 133 ? 3.026 1.566 -5.993 1.00 66.81 133 TYR A CA 1
ATOM 1057 C C . TYR A 1 133 ? 1.982 2.631 -6.299 1.00 66.81 133 TYR A C 1
ATOM 1059 O O . TYR A 1 133 ? 1.080 2.895 -5.502 1.00 66.81 133 TYR A O 1
ATOM 1067 N N . TYR A 1 134 ? 2.130 3.261 -7.464 1.00 55.59 134 TYR A N 1
ATOM 1068 C CA . TYR A 1 134 ? 1.166 4.221 -7.983 1.00 55.59 134 TYR A CA 1
ATOM 1069 C C . TYR A 1 134 ? -0.113 3.470 -8.327 1.00 55.59 134 TYR A C 1
ATOM 1071 O O . TYR A 1 134 ? -0.133 2.634 -9.222 1.00 55.59 134 TYR A O 1
ATOM 1079 N N . ASN A 1 135 ? -1.174 3.719 -7.574 1.00 56.84 135 ASN A N 1
ATOM 1080 C CA . ASN A 1 135 ? -2.451 3.052 -7.771 1.00 56.84 135 ASN A CA 1
ATOM 1081 C C . ASN A 1 135 ? -3.441 4.101 -8.253 1.00 56.84 135 ASN A C 1
ATOM 1083 O O . ASN A 1 135 ? -3.875 4.911 -7.450 1.00 56.84 135 ASN A O 1
ATOM 1087 N N . THR A 1 136 ? -3.800 4.102 -9.534 1.00 50.25 136 THR A N 1
ATOM 1088 C CA . THR A 1 136 ? -4.971 4.846 -10.009 1.00 50.25 136 THR A CA 1
ATOM 1089 C C . THR A 1 136 ? -6.234 4.058 -9.645 1.00 50.25 136 THR A C 1
ATOM 1091 O O . THR A 1 136 ? -6.277 2.829 -9.771 1.00 50.25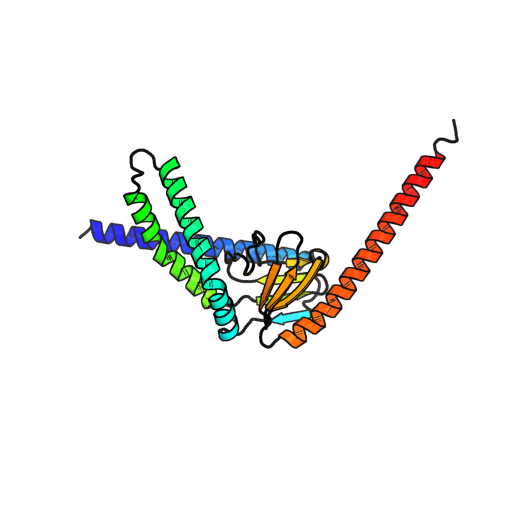 136 THR A O 1
ATOM 1094 N N . SER A 1 137 ? -7.251 4.742 -9.107 1.00 49.72 137 SER A N 1
ATOM 1095 C CA . SER A 1 137 ? -8.466 4.110 -8.568 1.00 49.72 137 SER A CA 1
ATOM 1096 C C . SER A 1 137 ? -9.116 3.158 -9.562 1.00 49.72 137 SER A C 1
ATOM 1098 O O . SER A 1 137 ? -9.085 3.372 -10.771 1.00 49.72 137 SER A O 1
ATOM 1100 N N . ARG A 1 138 ? -9.796 2.135 -9.029 1.00 51.19 138 ARG A N 1
ATOM 1101 C CA . ARG A 1 138 ? -10.705 1.279 -9.806 1.00 51.19 138 ARG A CA 1
ATOM 1102 C C . ARG A 1 138 ? -11.911 2.049 -10.380 1.00 51.19 138 ARG A C 1
ATOM 1104 O O . ARG A 1 138 ? -12.609 1.489 -11.216 1.00 51.19 138 ARG A O 1
ATOM 1111 N N . LYS A 1 139 ? -12.176 3.288 -9.934 1.00 53.12 139 LYS A N 1
ATOM 1112 C CA . LYS A 1 139 ? -13.413 4.044 -10.221 1.00 53.12 139 LYS A CA 1
ATOM 1113 C C . LYS A 1 139 ? -13.202 5.473 -10.754 1.00 53.12 139 LYS A C 1
ATOM 1115 O O . LYS A 1 139 ? -14.065 6.317 -10.568 1.00 53.12 139 LYS A O 1
ATOM 1120 N N . GLY A 1 140 ? -12.065 5.777 -11.383 1.00 47.53 140 GLY A N 1
ATOM 1121 C CA . GLY A 1 140 ? -11.837 7.098 -12.001 1.00 47.53 140 GLY A CA 1
ATOM 1122 C C . GLY A 1 140 ? -11.553 8.250 -11.025 1.00 47.53 140 GLY A C 1
ATOM 1123 O O . GLY A 1 140 ? -11.256 9.355 -11.462 1.00 47.53 140 GLY A O 1
ATOM 1124 N N . GLU A 1 141 ? -11.572 8.000 -9.715 1.00 48.44 141 GLU A N 1
ATOM 1125 C CA . GLU A 1 141 ? -11.101 8.961 -8.715 1.00 48.44 141 GLU A CA 1
ATOM 1126 C C . GLU A 1 141 ? -9.564 9.041 -8.716 1.00 48.44 141 GLU A C 1
ATOM 1128 O O . GLU A 1 141 ? -8.861 8.022 -8.709 1.00 48.44 141 GLU A O 1
ATOM 1133 N N . VAL A 1 142 ? -9.030 10.262 -8.728 1.00 43.53 142 VAL A N 1
ATOM 1134 C CA . VAL A 1 142 ? -7.590 10.529 -8.664 1.00 43.53 142 VAL A CA 1
ATOM 1135 C C . VAL A 1 142 ? -7.081 10.134 -7.276 1.00 43.53 142 VAL A C 1
ATOM 1137 O O . VAL A 1 142 ? -7.387 10.777 -6.278 1.00 43.53 142 VAL A O 1
ATOM 1140 N N . ILE A 1 143 ? -6.301 9.056 -7.193 1.00 49.97 143 ILE A N 1
ATOM 1141 C CA . ILE A 1 143 ? -5.664 8.636 -5.940 1.00 49.97 143 ILE A CA 1
ATOM 1142 C C . ILE A 1 143 ? -4.301 9.313 -5.859 1.00 49.97 143 ILE A C 1
ATOM 1144 O O . ILE A 1 143 ? -3.354 8.897 -6.524 1.00 49.97 143 ILE A O 1
ATOM 1148 N N . THR A 1 144 ? -4.194 10.341 -5.029 1.00 41.81 144 THR A N 1
ATOM 1149 C CA . THR A 1 144 ? -2.932 11.056 -4.772 1.00 41.81 144 THR A CA 1
ATOM 1150 C C . THR A 1 144 ? -2.286 10.712 -3.437 1.00 41.81 144 THR A C 1
ATOM 1152 O O . THR A 1 144 ? -1.183 11.175 -3.165 1.00 41.81 144 THR A O 1
ATOM 1155 N N . GLU A 1 145 ? -2.900 9.876 -2.598 1.00 46.88 145 GLU A N 1
ATOM 1156 C CA . GLU A 1 145 ? -2.310 9.568 -1.296 1.00 46.88 145 GLU A CA 1
ATOM 1157 C C . GLU A 1 145 ? -1.497 8.274 -1.316 1.00 46.88 145 GLU A C 1
ATOM 1159 O O . GLU A 1 145 ? -1.998 7.193 -1.641 1.00 46.88 145 GLU A O 1
ATOM 1164 N N . ALA A 1 146 ? -0.228 8.386 -0.917 1.00 47.66 146 ALA A N 1
ATOM 1165 C CA . ALA A 1 146 ? 0.629 7.244 -0.649 1.00 47.66 146 ALA A CA 1
ATOM 1166 C C . ALA A 1 146 ? -0.067 6.311 0.360 1.00 47.66 146 ALA A C 1
ATOM 1168 O O . ALA A 1 146 ? -0.274 6.655 1.525 1.00 47.66 146 ALA A O 1
ATOM 1169 N N . LYS A 1 147 ? -0.429 5.106 -0.096 1.00 63.34 147 LYS A N 1
ATOM 1170 C CA . LYS A 1 147 ? -1.102 4.049 0.688 1.00 63.34 147 LYS A CA 1
ATOM 1171 C C . LYS A 1 147 ? -0.164 3.347 1.679 1.00 63.34 147 LYS A C 1
ATOM 1173 O O . LYS A 1 147 ? -0.392 2.194 2.040 1.00 63.34 147 LYS A O 1
ATOM 1178 N N . VAL A 1 148 ? 0.921 4.009 2.065 1.00 67.00 148 VAL A N 1
ATOM 1179 C CA . VAL A 1 148 ? 1.988 3.487 2.918 1.00 67.00 148 VAL A CA 1
ATOM 1180 C C . VAL A 1 148 ? 2.185 4.468 4.073 1.00 67.00 148 VAL A C 1
ATOM 1182 O O . VAL A 1 148 ? 2.178 5.680 3.872 1.00 67.00 148 VAL A O 1
ATOM 1185 N N . GLY A 1 149 ? 2.335 3.943 5.286 1.00 74.69 149 GLY A N 1
ATOM 1186 C CA . GLY A 1 149 ? 2.427 4.715 6.525 1.00 74.69 149 GLY A CA 1
ATOM 1187 C C . GLY A 1 149 ? 1.121 4.804 7.320 1.00 74.69 149 GLY A C 1
ATOM 1188 O O . GLY A 1 149 ? 0.093 4.253 6.925 1.00 74.69 149 GLY A O 1
ATOM 1189 N N . PHE A 1 150 ? 1.205 5.437 8.494 1.00 82.81 150 PHE A N 1
ATOM 1190 C CA . PHE A 1 150 ? 0.112 5.510 9.467 1.00 82.81 150 PHE A CA 1
ATOM 1191 C C . PHE A 1 150 ? -0.964 6.521 9.068 1.00 82.81 150 PHE A C 1
ATOM 1193 O O . PHE A 1 150 ? -0.671 7.694 8.810 1.00 82.81 150 PHE A O 1
ATOM 1200 N N . GLN A 1 151 ? -2.219 6.079 9.096 1.00 84.62 151 GLN A N 1
ATOM 1201 C CA . GLN A 1 151 ? -3.403 6.888 8.843 1.00 84.62 151 GLN A CA 1
ATOM 1202 C C . GLN A 1 151 ? -4.374 6.768 10.031 1.00 84.62 151 GLN A C 1
ATOM 1204 O O . GLN A 1 151 ? -4.832 5.662 10.321 1.00 84.62 151 GLN A O 1
ATOM 1209 N N . PRO A 1 152 ? -4.701 7.876 10.725 1.00 86.94 152 PRO A N 1
ATOM 1210 C CA . PRO A 1 152 ? -5.604 7.834 11.870 1.00 86.94 152 PRO A CA 1
ATOM 1211 C C . PRO A 1 152 ? -7.046 7.573 11.429 1.00 86.94 152 PRO A C 1
ATOM 1213 O O . PRO A 1 152 ? -7.459 8.026 10.359 1.00 86.94 152 PRO A O 1
ATOM 1216 N N . TRP A 1 153 ? -7.846 6.921 12.275 1.00 89.19 153 TRP A N 1
ATOM 1217 C CA . TRP A 1 153 ? -9.247 6.615 11.955 1.00 89.19 153 TRP A CA 1
ATOM 1218 C C . TRP A 1 153 ? -10.091 7.859 11.683 1.00 89.19 153 TRP A C 1
ATOM 1220 O O . TRP A 1 153 ? -10.979 7.836 10.836 1.00 89.19 153 TRP A O 1
ATOM 1230 N N . THR A 1 154 ? -9.766 8.973 12.343 1.00 84.88 154 THR A N 1
ATOM 1231 C CA . THR A 1 154 ? -10.434 10.272 12.174 1.00 84.88 154 THR A CA 1
ATOM 1232 C C . THR A 1 154 ? -10.305 10.856 10.767 1.00 84.88 154 THR A C 1
ATOM 1234 O O . THR A 1 154 ? -11.094 11.732 10.409 1.00 84.88 154 THR A O 1
ATOM 1237 N N . LYS A 1 155 ? -9.343 10.373 9.966 1.00 84.12 155 LYS A N 1
ATOM 1238 C CA . LYS A 1 155 ? -9.161 10.762 8.563 1.00 84.12 155 LYS A CA 1
ATOM 1239 C C . LYS A 1 155 ? -10.260 10.203 7.656 1.00 84.12 155 LYS A C 1
ATOM 1241 O O . LYS A 1 155 ? -10.528 10.774 6.598 1.00 84.12 155 LYS A O 1
ATOM 1246 N N . PHE A 1 156 ? -10.867 9.081 8.033 1.00 85.94 156 PHE A N 1
ATOM 1247 C CA . PHE A 1 156 ? -11.806 8.378 7.172 1.00 85.94 156 PHE A CA 1
ATOM 1248 C C . PHE A 1 156 ? -13.242 8.825 7.438 1.00 85.94 156 PHE A C 1
ATOM 1250 O O . PHE A 1 156 ? -13.692 8.894 8.580 1.00 85.94 156 PHE A O 1
ATOM 1257 N N . SER A 1 157 ? -13.973 9.116 6.364 1.00 84.31 157 SER A N 1
ATOM 1258 C CA . SER A 1 157 ? -15.394 9.484 6.410 1.00 84.31 157 SER A CA 1
ATOM 1259 C C . SER A 1 157 ? -16.322 8.269 6.330 1.00 84.31 157 SER A C 1
ATOM 1261 O O . SER A 1 157 ? -17.506 8.372 6.637 1.00 84.31 157 SER A O 1
ATOM 1263 N N . GLY A 1 158 ? -15.795 7.111 5.933 1.00 86.00 158 GLY A N 1
ATOM 1264 C CA . GLY A 1 158 ? -16.541 5.864 5.838 1.00 86.00 158 GLY A CA 1
ATOM 1265 C C . GLY A 1 158 ? -15.686 4.728 5.293 1.00 86.00 158 GLY A C 1
ATOM 1266 O O . GLY A 1 158 ? -14.502 4.904 4.998 1.00 86.00 158 GLY A O 1
ATOM 1267 N N . TYR A 1 159 ? -16.291 3.555 5.142 1.00 89.12 159 TYR A N 1
ATOM 1268 C CA . TYR A 1 159 ? -15.648 2.399 4.530 1.00 89.12 159 TYR A CA 1
ATOM 1269 C C . TYR A 1 159 ? -16.651 1.566 3.734 1.00 89.12 159 TYR A C 1
ATOM 1271 O O . TYR A 1 159 ? -17.849 1.589 4.005 1.00 89.12 159 TYR A O 1
ATOM 1279 N N . GLN A 1 160 ? -16.149 0.820 2.757 1.00 89.38 160 GLN A N 1
ATOM 1280 C CA . GLN A 1 160 ? -16.917 -0.135 1.963 1.00 89.38 160 GLN A CA 1
ATOM 1281 C C . GLN A 1 160 ? -16.062 -1.381 1.699 1.00 89.38 160 GLN A C 1
ATOM 1283 O O . GLN A 1 160 ? -14.832 -1.305 1.657 1.00 89.38 160 GLN A O 1
ATOM 1288 N N . TRP A 1 161 ? -16.712 -2.526 1.522 1.00 89.19 161 TRP A N 1
ATOM 1289 C CA . TRP A 1 161 ? -16.052 -3.779 1.157 1.00 89.19 161 TRP A CA 1
ATOM 1290 C C . TRP A 1 161 ? -16.277 -4.073 -0.328 1.00 89.19 161 TRP A C 1
ATOM 1292 O O . TRP A 1 161 ? -17.414 -4.052 -0.789 1.00 89.19 161 TRP A O 1
ATOM 1302 N N . ASP A 1 162 ? -15.201 -4.378 -1.050 1.00 85.44 162 ASP A N 1
ATOM 1303 C CA . ASP A 1 162 ? -15.212 -4.860 -2.437 1.00 85.44 162 ASP A CA 1
ATOM 1304 C C . ASP A 1 162 ? -14.534 -6.236 -2.473 1.00 85.44 162 ASP A C 1
ATOM 1306 O O . ASP A 1 162 ? -13.306 -6.343 -2.463 1.00 85.44 162 ASP A O 1
ATOM 1310 N N . GLY A 1 163 ? -15.335 -7.304 -2.406 1.00 88.19 163 GLY A N 1
ATOM 1311 C CA . GLY A 1 163 ? -14.818 -8.658 -2.204 1.00 88.19 163 GLY A CA 1
ATOM 1312 C C . GLY A 1 163 ? -13.972 -8.736 -0.928 1.00 88.19 163 GLY A C 1
ATOM 1313 O O . GLY A 1 163 ? -14.473 -8.458 0.166 1.00 88.19 163 GLY A O 1
ATOM 1314 N N . ASP A 1 164 ? -12.692 -9.076 -1.071 1.00 89.75 164 ASP A N 1
ATOM 1315 C CA . ASP A 1 164 ? -11.723 -9.188 0.031 1.00 89.75 164 ASP A CA 1
ATOM 1316 C C . ASP A 1 164 ? -10.891 -7.916 0.263 1.00 89.75 164 ASP A C 1
ATOM 1318 O O . ASP A 1 164 ? -9.911 -7.920 1.016 1.00 89.75 164 ASP A O 1
ATOM 1322 N N . ILE A 1 165 ? -11.271 -6.817 -0.392 1.00 88.38 165 ILE A N 1
ATOM 1323 C CA . ILE A 1 165 ? -10.601 -5.523 -0.308 1.00 88.38 165 ILE A CA 1
ATOM 1324 C C . ILE A 1 165 ? -11.455 -4.580 0.541 1.00 88.38 165 ILE A C 1
ATOM 1326 O O . ILE A 1 165 ? -12.629 -4.339 0.257 1.00 88.38 165 ILE A O 1
ATOM 1330 N N . LEU A 1 166 ? -10.845 -4.016 1.578 1.00 89.62 166 LEU A N 1
ATOM 1331 C CA . LEU A 1 166 ? -11.409 -2.923 2.356 1.00 89.62 166 LEU A CA 1
ATOM 1332 C C . LEU A 1 166 ? -11.046 -1.596 1.689 1.00 89.62 166 LEU A C 1
ATOM 1334 O O . LEU A 1 166 ? -9.870 -1.304 1.470 1.00 89.62 166 LEU A O 1
ATOM 1338 N N . LEU A 1 167 ? -12.054 -0.783 1.393 1.00 88.12 167 LEU A N 1
ATOM 1339 C CA . LEU A 1 167 ? -11.898 0.558 0.843 1.00 88.12 167 LEU A CA 1
ATOM 1340 C C . LEU A 1 167 ? -12.272 1.569 1.934 1.00 88.12 167 LEU A C 1
ATOM 1342 O O . LEU A 1 167 ? -13.440 1.684 2.302 1.00 88.12 167 LEU A O 1
ATOM 1346 N N . LEU A 1 168 ? -11.292 2.305 2.454 1.00 86.75 168 LEU A N 1
ATOM 1347 C CA . LEU A 1 168 ? -11.492 3.373 3.435 1.00 86.75 168 LEU A CA 1
ATOM 1348 C C . LEU A 1 168 ? -11.591 4.719 2.714 1.00 86.75 168 LEU A C 1
ATOM 1350 O O . LEU A 1 168 ? -10.661 5.113 2.013 1.00 86.75 168 LEU A O 1
ATOM 1354 N N . LYS A 1 169 ? -12.712 5.423 2.876 1.00 84.94 169 LYS A N 1
ATOM 1355 C CA . LYS A 1 169 ? -12.995 6.693 2.199 1.00 84.94 169 LYS A CA 1
ATOM 1356 C C . LYS A 1 169 ? -12.307 7.850 2.920 1.00 84.94 169 LYS A C 1
ATOM 1358 O O . LYS A 1 169 ? -12.600 8.095 4.088 1.00 84.94 169 LYS A O 1
ATOM 1363 N N . THR A 1 170 ? -11.435 8.582 2.238 1.00 78.31 170 THR A N 1
ATOM 1364 C CA . THR A 1 170 ? -10.897 9.877 2.688 1.00 78.31 170 THR A CA 1
ATOM 1365 C C . THR A 1 170 ? -11.661 11.024 2.012 1.00 78.31 170 THR A C 1
ATOM 1367 O O . THR A 1 170 ? -12.668 10.796 1.341 1.00 78.31 170 THR A O 1
ATOM 1370 N N . GLN A 1 171 ? -11.237 12.274 2.218 1.00 73.62 171 GLN A N 1
ATOM 1371 C CA . GLN A 1 171 ? -11.842 13.437 1.554 1.00 73.62 171 GLN A CA 1
ATOM 1372 C C . GLN A 1 171 ? -11.643 13.417 0.030 1.00 73.62 171 GLN A C 1
ATOM 1374 O O . GLN A 1 171 ? -12.515 13.877 -0.699 1.00 73.62 171 GLN A O 1
ATOM 1379 N N . PHE A 1 172 ? -10.512 12.883 -0.440 1.00 68.00 172 PHE A N 1
ATOM 1380 C CA . PHE A 1 172 ? -10.100 12.978 -1.843 1.00 68.00 172 PHE A CA 1
ATOM 1381 C C . PHE A 1 172 ? -10.005 11.622 -2.552 1.00 68.00 172 PHE A C 1
ATOM 1383 O O . PHE A 1 172 ? -9.979 11.589 -3.776 1.00 68.00 172 PHE A O 1
ATOM 1390 N N . ALA A 1 173 ? -9.914 10.509 -1.813 1.00 73.25 173 ALA A N 1
ATOM 1391 C CA . ALA A 1 173 ? -9.631 9.199 -2.397 1.00 73.25 173 ALA A CA 1
ATOM 1392 C C . ALA A 1 173 ? -10.086 8.028 -1.507 1.00 73.25 173 ALA A C 1
ATOM 1394 O O . ALA A 1 173 ? -10.607 8.207 -0.405 1.00 73.25 173 ALA A O 1
ATOM 1395 N N . PHE A 1 174 ? -9.820 6.802 -1.967 1.00 77.25 174 PHE A N 1
ATOM 1396 C CA . PHE A 1 174 ? -9.916 5.591 -1.152 1.00 77.25 174 PHE A CA 1
ATOM 1397 C C . PHE A 1 174 ? -8.535 5.009 -0.821 1.00 77.25 174 PHE A C 1
ATOM 1399 O O . PHE A 1 174 ? -7.713 4.747 -1.708 1.00 77.25 174 PHE A O 1
ATOM 1406 N N . THR A 1 175 ? -8.318 4.707 0.459 1.00 80.56 175 THR A N 1
ATOM 1407 C CA . THR A 1 175 ? -7.233 3.826 0.907 1.00 80.56 175 THR A CA 1
ATOM 1408 C C . THR A 1 175 ? -7.702 2.379 0.767 1.00 80.56 175 THR A C 1
ATOM 1410 O O . THR A 1 175 ? -8.720 1.991 1.332 1.00 80.56 175 THR A O 1
ATOM 1413 N N . GLU A 1 176 ? -6.968 1.578 -0.006 1.00 84.62 176 GLU A N 1
ATOM 1414 C CA . GLU A 1 176 ? -7.310 0.177 -0.280 1.00 84.62 176 GLU A CA 1
ATOM 1415 C C . GLU A 1 176 ? -6.431 -0.751 0.555 1.00 84.62 176 GLU A C 1
ATOM 1417 O O . GLU A 1 176 ? -5.205 -0.615 0.557 1.00 84.62 176 GLU A O 1
ATOM 1422 N N . ILE A 1 177 ? -7.057 -1.707 1.233 1.00 87.50 177 ILE A N 1
ATOM 1423 C CA . ILE A 1 177 ? -6.394 -2.687 2.088 1.00 87.50 177 ILE A CA 1
ATOM 1424 C C . ILE A 1 177 ? -6.850 -4.078 1.671 1.00 87.50 177 ILE A C 1
ATOM 1426 O O . ILE A 1 177 ? -8.044 -4.369 1.639 1.00 87.50 177 ILE A O 1
ATOM 1430 N N . VAL A 1 178 ? -5.895 -4.953 1.374 1.00 89.88 178 VAL A N 1
ATOM 1431 C CA . VAL A 1 178 ? -6.186 -6.348 1.040 1.00 89.88 178 VAL A CA 1
ATOM 1432 C C . VAL A 1 178 ? -6.334 -7.126 2.348 1.00 89.88 178 VAL A C 1
ATOM 1434 O O . VAL A 1 178 ? -5.348 -7.401 3.032 1.00 89.88 178 VAL A O 1
ATOM 1437 N N . ALA A 1 179 ? -7.571 -7.443 2.732 1.00 90.69 179 ALA A N 1
ATOM 1438 C CA . ALA A 1 179 ? -7.837 -8.217 3.943 1.00 90.69 179 ALA A CA 1
ATOM 1439 C C . ALA A 1 179 ? -7.703 -9.725 3.689 1.00 90.69 179 ALA A C 1
ATOM 1441 O O . ALA A 1 179 ? -7.208 -10.445 4.556 1.00 90.69 179 ALA A O 1
ATOM 1442 N N . GLY A 1 180 ? -8.111 -10.190 2.502 1.00 90.25 180 GLY A N 1
ATOM 1443 C CA . GLY A 1 180 ? -8.030 -11.604 2.130 1.00 90.25 180 GLY A CA 1
ATOM 1444 C C . GLY A 1 180 ? -8.789 -12.499 3.113 1.00 90.25 180 GLY A C 1
ATOM 1445 O O . GLY A 1 180 ? -9.828 -12.115 3.657 1.00 90.25 180 GLY A O 1
ATOM 1446 N N . GLN A 1 181 ? -8.199 -13.647 3.432 1.00 93.31 181 GLN A N 1
ATOM 1447 C CA . GLN A 1 181 ? -8.665 -14.596 4.446 1.00 93.31 181 GLN A CA 1
ATOM 1448 C C . GLN A 1 181 ? -8.920 -13.967 5.830 1.00 93.31 181 GLN A C 1
ATOM 1450 O O . GLN A 1 181 ? -9.686 -14.506 6.625 1.00 93.31 181 GLN A O 1
ATOM 1455 N N . HIS A 1 182 ? -8.325 -12.807 6.133 1.00 94.06 182 HIS A N 1
ATOM 1456 C CA . HIS A 1 182 ? -8.496 -12.118 7.415 1.00 94.06 182 HIS A CA 1
ATOM 1457 C C . HIS A 1 182 ? -9.686 -11.147 7.442 1.00 94.06 182 HIS A C 1
ATOM 1459 O O . HIS A 1 182 ? -9.893 -10.469 8.451 1.00 94.06 182 HIS A O 1
ATOM 1465 N N . LYS A 1 183 ? -10.499 -11.083 6.378 1.00 93.88 183 LYS A N 1
ATOM 1466 C CA . LYS A 1 183 ? -11.657 -10.181 6.257 1.00 93.88 183 LYS A CA 1
ATOM 1467 C C . LYS A 1 183 ? -12.566 -10.172 7.487 1.00 93.88 183 LYS A C 1
ATOM 1469 O O . LYS A 1 183 ? -12.947 -9.093 7.929 1.00 93.88 183 LYS A O 1
ATOM 1474 N N . GLY A 1 184 ? -12.894 -11.341 8.046 1.00 94.00 184 GLY A N 1
ATOM 1475 C CA . GLY A 1 184 ? -13.742 -11.445 9.241 1.00 94.00 184 GLY A CA 1
ATOM 1476 C C . GLY A 1 184 ? -13.153 -10.683 10.429 1.00 94.00 184 GLY A C 1
ATOM 1477 O O . GLY A 1 184 ? -13.757 -9.732 10.917 1.00 94.00 184 GLY A O 1
ATOM 1478 N N . ARG A 1 185 ? -11.914 -11.021 10.806 1.00 93.94 185 ARG A N 1
ATOM 1479 C CA . ARG A 1 185 ? -11.205 -10.382 11.922 1.00 93.94 185 ARG A CA 1
ATOM 1480 C C . ARG A 1 185 ? -10.990 -8.884 11.701 1.00 93.94 185 ARG A C 1
ATOM 1482 O O . ARG A 1 185 ? -11.199 -8.096 12.617 1.00 93.94 185 ARG A O 1
ATOM 1489 N N . VAL A 1 186 ? -10.596 -8.491 10.488 1.00 93.19 186 VAL A N 1
ATOM 1490 C CA . VAL A 1 186 ? -10.383 -7.082 10.120 1.00 93.19 186 VAL A CA 1
ATOM 1491 C C . VAL A 1 186 ? -11.683 -6.287 10.229 1.00 93.19 186 VAL A C 1
ATOM 1493 O O . VAL A 1 186 ? -11.672 -5.172 10.740 1.00 93.19 186 VAL A O 1
ATOM 1496 N N . ARG A 1 187 ? -12.809 -6.851 9.784 1.00 93.69 187 ARG A N 1
ATOM 1497 C CA . ARG A 1 187 ? -14.126 -6.208 9.870 1.00 93.69 187 ARG A CA 1
ATOM 1498 C C . ARG A 1 187 ? -14.554 -5.969 11.315 1.00 93.69 187 ARG A C 1
ATOM 1500 O O . ARG A 1 187 ? -15.082 -4.897 11.606 1.00 93.69 187 ARG A O 1
ATOM 1507 N N . ASP A 1 188 ? -14.342 -6.947 12.187 1.00 93.88 188 ASP A N 1
ATOM 1508 C CA . ASP A 1 188 ? -14.770 -6.858 13.584 1.00 93.88 188 ASP A CA 1
ATOM 1509 C C . ASP A 1 188 ? -13.960 -5.782 14.324 1.00 93.88 188 ASP A C 1
ATOM 1511 O O . ASP A 1 188 ? -14.541 -4.867 14.906 1.00 93.88 188 ASP A O 1
ATOM 1515 N N . LEU A 1 189 ? -12.631 -5.789 14.156 1.00 93.75 189 LEU A N 1
ATOM 1516 C CA . LEU A 1 189 ? -11.745 -4.758 14.710 1.00 93.75 189 LEU A CA 1
ATOM 1517 C C . LEU A 1 189 ? -12.039 -3.363 14.143 1.00 93.75 189 LEU A C 1
ATOM 1519 O O . LEU A 1 189 ? -12.084 -2.386 14.883 1.00 93.75 189 LEU A O 1
ATOM 1523 N N . LEU A 1 190 ? -12.286 -3.251 12.833 1.00 91.75 190 LEU A N 1
ATOM 1524 C CA . LEU A 1 190 ? -12.609 -1.971 12.197 1.00 91.75 190 LEU A CA 1
ATOM 1525 C C . LEU A 1 190 ? -13.867 -1.340 12.806 1.00 91.75 190 LEU A C 1
ATOM 1527 O O . LEU A 1 190 ? -13.919 -0.126 13.005 1.00 91.75 190 LEU A O 1
ATOM 1531 N N . ARG A 1 191 ? -14.888 -2.153 13.102 1.00 90.12 191 ARG A N 1
ATOM 1532 C CA . ARG A 1 191 ? -16.135 -1.676 13.711 1.00 90.12 191 ARG A CA 1
ATOM 1533 C C . ARG A 1 191 ? -15.888 -1.103 15.106 1.00 90.12 191 ARG A C 1
ATOM 1535 O O . ARG A 1 191 ? -16.458 -0.061 15.430 1.00 90.12 191 ARG A O 1
ATOM 1542 N N . GLU A 1 192 ? -15.062 -1.766 15.906 1.00 89.75 192 GLU A N 1
ATOM 1543 C CA . GLU A 1 192 ? -14.684 -1.308 17.245 1.00 89.75 192 GLU A CA 1
ATOM 1544 C C . GLU A 1 192 ? -13.890 0.000 17.170 1.00 89.75 192 GLU A C 1
ATOM 1546 O O . GLU A 1 192 ? -14.330 1.012 17.721 1.00 89.75 192 GLU A O 1
ATOM 1551 N N . CYS A 1 193 ? -12.814 0.028 16.379 1.00 90.12 193 CYS A N 1
ATOM 1552 C CA . CYS A 1 193 ? -11.960 1.204 16.231 1.00 90.12 193 CYS A CA 1
ATOM 1553 C C . CYS A 1 193 ? -12.722 2.436 15.713 1.00 90.12 193 CYS A C 1
ATOM 1555 O O . CYS A 1 193 ? -12.550 3.542 16.225 1.00 90.12 193 CYS A O 1
ATOM 1557 N N . LEU A 1 194 ? -13.605 2.276 14.718 1.00 86.50 194 LEU A N 1
ATOM 1558 C CA . LEU A 1 194 ? -14.388 3.400 14.189 1.00 86.50 194 LEU A CA 1
ATOM 1559 C C . LEU A 1 194 ? -15.422 3.919 15.195 1.00 86.50 194 LEU A C 1
ATOM 1561 O O . LEU A 1 194 ? -15.640 5.130 15.272 1.00 86.50 194 LEU A O 1
ATOM 1565 N N . LYS A 1 195 ? -16.038 3.029 15.982 1.00 87.19 195 LYS A N 1
ATOM 1566 C CA . LYS A 1 195 ? -16.976 3.406 17.050 1.00 87.19 195 LYS A CA 1
ATOM 1567 C C . LYS A 1 195 ? -16.271 4.181 18.163 1.00 87.19 195 LYS A C 1
ATOM 1569 O O . LYS A 1 195 ? -16.847 5.104 18.738 1.00 87.19 195 LYS A O 1
ATOM 1574 N N . GLU A 1 196 ? -15.037 3.819 18.487 1.00 85.19 196 GLU A N 1
ATOM 1575 C CA . GLU A 1 196 ? -14.230 4.555 19.461 1.00 85.19 196 GLU A CA 1
ATOM 1576 C C . GLU A 1 196 ? -13.757 5.902 18.912 1.00 85.19 196 GLU A C 1
ATOM 1578 O O . GLU A 1 196 ? -13.927 6.932 19.571 1.00 85.19 196 GLU A O 1
ATOM 1583 N N . ALA A 1 197 ? -13.271 5.931 17.670 1.00 83.88 197 ALA A N 1
ATOM 1584 C CA . ALA A 1 197 ? -12.862 7.160 17.000 1.00 83.88 197 ALA A CA 1
ATOM 1585 C C . ALA A 1 197 ? -14.016 8.171 16.882 1.00 83.88 197 ALA A C 1
ATOM 1587 O O . ALA A 1 197 ? -13.816 9.366 17.115 1.00 83.88 197 ALA A O 1
ATOM 1588 N N . SER A 1 198 ? -15.241 7.715 16.591 1.00 81.81 198 SER A N 1
ATOM 1589 C CA . SER A 1 198 ? -16.414 8.595 16.527 1.00 81.81 198 SER A CA 1
ATOM 1590 C C . SER A 1 198 ? -16.769 9.186 17.893 1.00 81.81 198 SER A C 1
ATOM 1592 O O . SER A 1 198 ? -17.067 10.378 17.984 1.00 81.81 198 SER A O 1
ATOM 1594 N N . LYS A 1 199 ? -16.692 8.388 18.968 1.00 84.00 199 LYS A N 1
ATOM 1595 C CA . LYS A 1 199 ? -16.899 8.866 20.346 1.00 84.00 199 LYS A CA 1
ATOM 1596 C C . LYS A 1 199 ? -15.843 9.894 20.747 1.00 84.00 199 LYS A C 1
ATOM 1598 O O . LYS A 1 199 ? -16.186 10.909 21.347 1.00 84.00 199 LYS A O 1
ATOM 1603 N N . SER A 1 200 ? -14.579 9.648 20.404 1.00 76.94 200 SER A N 1
ATOM 1604 C CA . SER A 1 200 ? -13.474 10.575 20.669 1.00 76.94 200 SER A CA 1
ATOM 1605 C C . SER A 1 200 ? -13.686 11.916 19.958 1.00 76.94 200 SER A C 1
ATOM 1607 O O . SER A 1 200 ? -13.642 12.970 20.593 1.00 76.94 200 SER A O 1
ATOM 1609 N N . LYS A 1 201 ? -14.065 11.885 18.671 1.00 75.69 201 LYS A N 1
ATOM 1610 C CA . LYS A 1 201 ? -14.388 13.092 17.894 1.00 75.69 201 LYS A CA 1
ATOM 1611 C C . LYS A 1 201 ? -15.558 13.881 18.495 1.00 75.69 201 LYS A C 1
ATOM 1613 O O . LYS A 1 201 ? -15.489 15.099 18.600 1.00 75.69 201 LYS A O 1
ATOM 1618 N N . GLN A 1 202 ? -16.614 13.198 18.941 1.00 76.44 202 GLN A N 1
ATOM 1619 C CA . GLN A 1 202 ? -17.745 13.850 19.614 1.00 76.44 202 GLN A CA 1
ATOM 1620 C C . GLN A 1 202 ? -17.352 14.492 20.950 1.00 76.44 202 GLN A C 1
ATOM 1622 O O . GLN A 1 202 ? -17.836 15.579 21.259 1.00 76.44 202 GLN A O 1
ATOM 1627 N N . ARG A 1 203 ? -16.493 13.841 21.744 1.00 74.88 203 ARG A N 1
ATOM 1628 C CA . ARG A 1 203 ? -15.993 14.399 23.012 1.00 74.88 203 ARG A CA 1
ATOM 1629 C C . ARG A 1 203 ? -15.137 15.642 22.778 1.00 74.88 203 ARG A C 1
ATOM 1631 O O . ARG A 1 203 ? -15.393 16.659 23.410 1.00 74.88 203 ARG A O 1
ATOM 1638 N N . SER A 1 204 ? -14.207 15.579 21.825 1.00 73.81 204 SER A N 1
ATOM 1639 C CA . SER A 1 204 ? -13.349 16.712 21.459 1.00 73.81 204 SER A CA 1
ATOM 1640 C C . SER A 1 204 ? -14.162 17.918 20.977 1.00 73.81 204 SER A C 1
ATOM 1642 O O . SER A 1 204 ? -13.966 19.018 21.482 1.00 73.81 204 SER A O 1
ATOM 1644 N N . ASN A 1 205 ? -15.150 17.709 20.101 1.00 72.31 205 ASN A N 1
ATOM 1645 C CA . ASN A 1 205 ? -16.015 18.795 19.633 1.00 72.31 205 ASN A CA 1
ATOM 1646 C C . ASN A 1 205 ? -16.860 19.410 20.764 1.00 72.31 205 ASN A C 1
ATOM 1648 O O . ASN A 1 205 ? -17.125 20.608 20.747 1.00 72.31 205 ASN A O 1
ATOM 1652 N N . LYS A 1 206 ? -17.300 18.608 21.747 1.00 72.38 206 LYS A N 1
ATOM 1653 C CA . LYS A 1 206 ? -18.018 19.125 22.924 1.00 72.38 206 LYS A CA 1
ATOM 1654 C C . LYS A 1 206 ? -17.110 19.972 23.813 1.00 72.38 206 LYS A C 1
ATOM 1656 O O . LYS A 1 206 ? -17.552 21.021 24.256 1.00 72.38 206 LYS A O 1
ATOM 1661 N N . GLN A 1 207 ? -15.870 19.545 24.046 1.00 69.38 207 GLN A N 1
ATOM 1662 C CA . GLN A 1 207 ? -14.891 20.328 24.807 1.00 69.38 207 GLN A CA 1
ATOM 1663 C C . GLN A 1 207 ? -14.556 21.652 24.120 1.00 69.38 207 GLN A C 1
ATOM 1665 O O . GLN A 1 207 ? -14.637 22.689 24.762 1.00 69.38 207 GLN A O 1
ATOM 1670 N N . GLN A 1 208 ? -14.297 21.631 22.810 1.00 69.38 208 GLN A N 1
ATOM 1671 C CA . GLN A 1 208 ? -14.041 22.857 22.047 1.00 69.38 208 GLN A CA 1
ATOM 1672 C C . GLN A 1 208 ? -15.224 23.825 22.081 1.00 69.38 208 GLN A C 1
ATOM 1674 O O . GLN A 1 208 ? -15.021 25.030 22.158 1.00 69.38 208 GLN A O 1
ATOM 1679 N N . LYS A 1 209 ? -16.458 23.306 22.053 1.00 68.50 209 LYS A N 1
ATOM 1680 C CA . LYS A 1 209 ? -17.657 24.137 22.177 1.00 68.50 209 LYS A CA 1
ATOM 1681 C C . LYS A 1 209 ? -17.783 24.769 23.569 1.00 68.50 209 LYS A C 1
ATOM 1683 O O . LYS A 1 209 ? -18.143 25.930 23.678 1.00 68.50 209 LYS A O 1
ATOM 1688 N N . ILE A 1 210 ? -17.463 24.023 24.626 1.00 70.75 210 ILE A N 1
ATOM 1689 C CA . ILE A 1 210 ? -17.476 24.544 26.002 1.00 70.75 210 ILE A CA 1
ATOM 1690 C C . ILE A 1 210 ? -16.412 25.637 26.175 1.00 70.75 210 ILE A C 1
ATOM 1692 O O . ILE A 1 210 ? -16.712 26.679 26.745 1.00 70.75 210 ILE A O 1
ATOM 1696 N N . GLU A 1 211 ? -15.206 25.433 25.639 1.00 64.19 211 GLU A N 1
ATOM 1697 C CA . GLU A 1 211 ? -14.138 26.442 25.662 1.00 64.19 211 GLU A CA 1
ATOM 1698 C C . GLU A 1 211 ? -14.510 27.691 24.848 1.00 64.19 211 GLU A C 1
ATOM 1700 O O . GLU A 1 211 ? -14.301 28.806 25.317 1.00 64.19 211 GLU A O 1
ATOM 1705 N N . SER A 1 212 ? -15.116 27.541 23.663 1.00 65.06 212 SER A N 1
ATOM 1706 C CA . SER A 1 212 ? -15.568 28.695 22.871 1.00 65.06 212 SER A CA 1
ATOM 1707 C C . SER A 1 212 ? -16.698 29.471 23.546 1.00 65.06 212 SER A C 1
ATOM 1709 O O . SER A 1 212 ? -16.722 30.699 23.487 1.00 65.06 212 SER A O 1
ATOM 1711 N N . ASP A 1 213 ? -17.625 28.762 24.193 1.00 63.44 213 ASP A N 1
ATOM 1712 C CA . ASP A 1 213 ? -18.743 29.377 24.906 1.00 63.44 213 ASP A CA 1
ATOM 1713 C C . ASP A 1 213 ? -18.245 30.107 26.174 1.00 63.44 213 ASP A C 1
ATOM 1715 O O . ASP A 1 213 ? -18.743 31.191 26.474 1.00 63.44 213 ASP A O 1
ATOM 1719 N N . GLN A 1 214 ? -17.210 29.589 26.857 1.00 61.16 214 GLN A N 1
ATOM 1720 C CA . GLN A 1 214 ? -16.551 30.258 27.992 1.00 61.16 214 GLN A CA 1
ATOM 1721 C C . GLN A 1 214 ? -15.788 31.528 27.588 1.00 61.16 214 GLN A C 1
ATOM 1723 O O . GLN A 1 214 ? -15.920 32.561 28.243 1.00 61.16 214 GLN A O 1
ATOM 1728 N N . VAL A 1 215 ? -15.039 31.497 26.482 1.00 59.22 215 VAL A N 1
ATOM 1729 C CA . VAL A 1 215 ? -14.323 32.687 25.988 1.00 59.22 215 VAL A CA 1
ATOM 1730 C C . VAL A 1 215 ? -15.307 33.793 25.586 1.00 59.22 215 VAL A C 1
ATOM 1732 O O . VAL A 1 215 ? 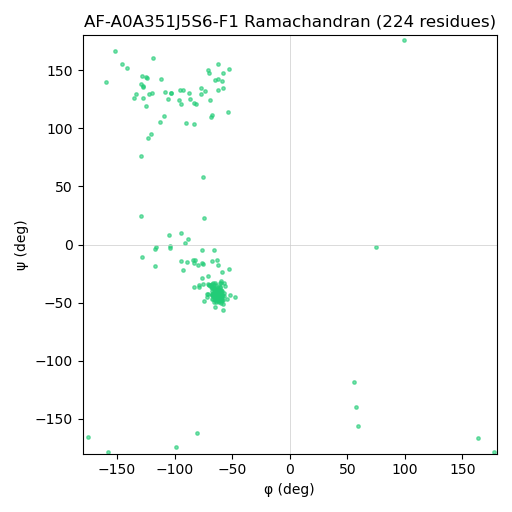-15.092 34.959 25.914 1.00 59.22 215 VAL A O 1
ATOM 1735 N N . ASN A 1 216 ? -16.431 33.454 24.949 1.00 58.09 216 ASN A N 1
ATOM 1736 C CA . ASN A 1 216 ? -17.462 34.440 24.611 1.00 58.09 216 ASN A CA 1
ATOM 1737 C C . ASN A 1 216 ? -18.181 35.012 25.844 1.00 58.09 216 ASN A C 1
ATOM 1739 O O . ASN A 1 216 ? -18.523 36.195 25.839 1.00 58.09 216 ASN A O 1
ATOM 1743 N N . SER A 1 217 ? -18.387 34.225 26.907 1.00 57.25 217 SER A N 1
ATOM 1744 C CA . SER A 1 217 ? -18.949 34.753 28.158 1.00 57.25 217 SER A CA 1
ATOM 1745 C C . SER A 1 217 ? -17.986 35.678 28.905 1.00 57.25 217 SER A C 1
ATOM 1747 O O . SER A 1 217 ? -18.434 36.667 29.481 1.00 57.25 217 SER A O 1
ATOM 1749 N N . ASP A 1 218 ? -16.679 35.412 28.850 1.00 53.69 218 ASP A N 1
ATOM 1750 C CA . ASP A 1 218 ? -15.672 36.252 29.510 1.00 53.69 218 ASP A CA 1
ATOM 1751 C C . ASP A 1 218 ? -15.425 37.566 28.752 1.00 53.69 218 ASP A C 1
ATOM 1753 O O . ASP A 1 218 ? -15.247 38.611 29.375 1.00 53.69 218 ASP A O 1
ATOM 1757 N N . THR A 1 219 ? -15.508 37.548 27.416 1.00 52.47 219 THR A N 1
ATOM 1758 C CA . THR A 1 219 ? -15.372 38.766 26.591 1.00 52.47 219 THR A CA 1
ATOM 1759 C C . THR A 1 219 ? -16.638 39.636 26.618 1.00 52.47 219 THR A C 1
ATOM 1761 O O . THR A 1 219 ? -16.559 40.854 26.507 1.00 52.47 219 THR A O 1
ATOM 1764 N N . GLY A 1 220 ? -17.821 39.041 26.819 1.00 45.16 220 GLY A N 1
ATOM 1765 C CA . GLY A 1 220 ? -19.082 39.783 26.957 1.00 45.16 220 GLY A CA 1
ATOM 1766 C C . GLY A 1 220 ? -19.272 40.473 28.315 1.00 45.16 220 GLY A C 1
ATOM 1767 O O . GLY A 1 220 ? -20.116 41.357 28.436 1.00 45.16 220 GLY A O 1
ATOM 1768 N N . ASN A 1 221 ? -18.494 40.097 29.336 1.00 46.25 221 ASN A N 1
ATOM 1769 C CA . ASN A 1 221 ? -18.585 40.668 30.684 1.00 46.25 221 ASN A CA 1
ATOM 1770 C C . ASN A 1 221 ? -17.591 41.828 30.915 1.00 46.25 221 ASN A C 1
ATOM 1772 O O . ASN A 1 221 ? -17.734 42.584 31.877 1.00 46.25 221 ASN A O 1
ATOM 1776 N N . SER A 1 222 ? -16.595 42.004 30.035 1.00 48.94 222 SER A N 1
ATOM 1777 C CA . SER A 1 222 ? -15.660 43.139 30.071 1.00 48.94 222 SER A CA 1
ATOM 1778 C C . SER A 1 222 ? -16.226 44.437 29.481 1.00 48.94 222 SER A C 1
ATOM 1780 O O . SER A 1 222 ? -15.726 45.504 29.819 1.00 48.94 222 SER A O 1
ATOM 1782 N N . ASP A 1 223 ? -17.301 44.372 28.688 1.00 48.25 223 ASP A N 1
ATOM 1783 C CA . ASP A 1 223 ? -17.928 45.550 28.061 1.00 48.25 223 ASP A CA 1
ATOM 1784 C C . ASP A 1 223 ? -19.049 46.189 28.913 1.00 48.25 223 ASP A C 1
ATOM 1786 O O . ASP A 1 223 ? -19.648 47.184 28.511 1.00 48.25 223 ASP A O 1
ATOM 1790 N N . GLN A 1 224 ? -19.337 45.659 30.111 1.00 44.53 224 GLN A N 1
ATOM 1791 C CA . GLN A 1 224 ? -20.337 46.216 31.045 1.00 44.53 224 GLN A CA 1
ATOM 1792 C C . GLN A 1 224 ? -19.745 46.955 32.259 1.00 44.53 224 GLN A C 1
ATOM 1794 O O . GLN A 1 224 ? -20.480 47.352 33.164 1.00 44.53 224 GLN A O 1
ATOM 1799 N N . LYS A 1 225 ? -18.429 47.186 32.286 1.00 44.88 225 LYS A N 1
ATOM 1800 C CA . LYS A 1 225 ? -17.778 48.070 33.265 1.00 44.88 225 LYS A CA 1
ATOM 1801 C C . LYS A 1 225 ? -16.870 49.076 32.561 1.00 44.88 225 LYS A C 1
ATOM 1803 O O . LYS A 1 225 ? -15.650 48.948 32.606 1.00 44.88 225 LYS A O 1
ATOM 1808 N N . SER A 1 226 ? -17.473 50.091 31.951 1.00 37.62 226 SER A N 1
ATOM 1809 C CA . SER A 1 226 ? -16.829 51.387 31.719 1.00 37.62 226 SER A CA 1
ATOM 1810 C C . SER A 1 226 ? -17.811 52.513 31.981 1.00 37.62 226 SER A C 1
ATOM 1812 O O . SER A 1 226 ? -19.028 52.288 31.811 1.00 37.62 226 SER A O 1
#

pLDDT: mean 75.89, std 12.86, range [37.62, 94.25]

Secondary structure (DSSP, 8-state):
-HHHHHHHHHHHHHHHHHHHHHHHHHHHHHHHHHHHHHHH--S-SEEE---HHHHHHHHHTTHHHHHHHHHHHHHHHHHHHHHH-GGG--HHHHHHHHHHHHHHHHHHHHHHHHSPPEEEE-SSEEEEES-------TTS----S-S-EEEEGGG-SEEEEETTEEEEE-SS-EEEEE-GGGHHHHHHHHHHHHHHHHHHHHHHHHHHHHHHHHHHHHHHHGGG--